Protein AF-A0A260ZMI1-F1 (afdb_monomer)

Secondary structure (DSSP, 8-state):
-HHHHHHHHHHHHHHHHHHHHHHTTT-B-S---HHHHS----SPP--HHHHHHHHHT----HHHHHHHHTTS--HHHHHHHHHHHHHHHHHHHHHHHHHHHHT-PPS-TTSSSPPP-S-----SHHHHHHH--SHHHHHHHHHHHHHHHH-TTGGG--HHHHHHHHHHHHHH-THHHHHHHHHHHHHHHHHHHTT---BHHHHHHHHHHHHHHHHHHHHHHHHHHHHHHHHH-SHHHHHHHHHHHHHHHHHHHHHHHHHHTT-

Sequence (263 aa):
MWRTLIIFLLLAIHIYARRTSSLFENDEFTVVPDSLKNFNRSSPHIDVNKELKRIESTCLSIQDINYLTGGTIAGSIAQQFNEKLFRICLNTIGFEELTAMLEVRPPDSRWYCGQPFEDWCYCGWEEKEAAAKTIQEYFDLTAQRNIGFENYDCEWFFEEQVRRGIAFLDEKMPGVRHIYRQKLEEVLLLRQDAEEVFGKRTVYYLMDTKQSTSRLLREAMDGLFSNQKCCQDKDDCEEKERMEMQKNKTWNNLLGFLITSRK

Mean predicted aligned error: 11.44 Å

Organism: NCBI:txid1503980

pLDDT: mean 80.08, std 14.59, range [44.41, 97.69]

Foldseek 3Di:
DVVVVVVVVVVVVVVVVVVVVLLCQPFDAPDADVCLLDPDQPADDDDLVVLLLVLLPDEQDPVNLCLLVVVPDDDPRSLVVLLLLLLLLLLVLLQVLLCVSRVEDRQPPCQSPHDQDPCPPPPCLSVQCNPDRHPHSNCNSVSCVVSNVRRPPSVPDDPVSSVSSNVSCCVRRVVSNSLSNVQLSVLSVVCVVVVHDDGSVSSVVNVVSSVVSSVSSSVSNVSNSVCNVCSVPVVVVVVVVVVVVVVVVVVVVVVVVVVVVVD

Radius of gyration: 22.21 Å; Cα contacts (8 Å, |Δi|>4): 222; chains: 1; bounding box: 48×62×50 Å

Solvent-accessible surface area (backbone atoms only — not comparable to full-atom values): 14982 Å² total; per-residue (Å²): 114,69,71,60,53,52,51,53,51,53,48,50,50,50,52,52,51,49,52,56,54,65,65,44,52,69,34,62,46,79,65,76,62,66,64,73,74,63,62,68,89,84,69,83,91,71,64,57,71,61,48,42,52,52,53,22,68,45,66,79,48,73,65,53,51,28,61,66,54,69,65,80,44,62,70,75,60,33,51,57,50,51,54,54,48,48,54,52,26,49,51,46,51,35,48,53,50,48,25,62,71,70,74,36,79,70,63,64,96,40,68,86,42,61,69,83,69,85,76,74,72,87,71,65,56,70,59,50,53,35,65,33,49,39,63,56,57,36,43,51,51,58,47,50,58,55,49,68,76,66,50,84,64,32,90,79,55,56,70,69,52,43,52,52,45,38,55,47,39,56,71,78,43,49,56,59,61,53,48,47,46,52,56,46,49,53,54,54,49,57,38,52,78,66,70,51,78,79,25,54,64,54,54,50,51,43,52,52,49,41,51,54,49,42,50,56,54,44,54,22,47,53,41,14,62,70,41,37,62,38,67,76,40,67,74,64,35,61,53,49,54,51,49,52,54,50,51,53,54,52,52,51,50,51,53,50,51,62,58,62,75,72,112

Structure (mmCIF, N/CA/C/O backbone):
data_AF-A0A260ZMI1-F1
#
_entry.id   AF-A0A260ZMI1-F1
#
loop_
_atom_site.group_PDB
_atom_site.id
_atom_site.type_symbol
_atom_site.label_atom_id
_atom_site.label_alt_id
_atom_site.label_comp_id
_atom_site.label_asym_id
_atom_site.label_entity_id
_atom_site.label_seq_id
_atom_site.pdbx_PDB_ins_code
_atom_site.Cartn_x
_atom_site.Cartn_y
_atom_site.Cartn_z
_atom_site.occupancy
_atom_site.B_iso_or_equiv
_atom_site.auth_seq_id
_atom_site.auth_comp_id
_atom_site.auth_asym_id
_atom_site.auth_atom_id
_atom_site.pdbx_PDB_model_num
ATOM 1 N N . MET A 1 1 ? 30.510 33.382 3.742 1.00 57.12 1 MET A N 1
ATOM 2 C CA . MET A 1 1 ? 29.623 32.260 4.134 1.00 57.12 1 MET A CA 1
ATOM 3 C C . MET A 1 1 ? 28.799 31.692 2.976 1.00 57.12 1 MET A C 1
ATOM 5 O O . MET A 1 1 ? 28.791 30.482 2.826 1.00 57.12 1 MET A O 1
ATOM 9 N N . TRP A 1 2 ? 28.163 32.500 2.116 1.00 48.03 2 TRP A N 1
ATOM 10 C CA . TRP A 1 2 ? 27.335 31.978 1.006 1.00 48.03 2 TRP A CA 1
ATOM 11 C C . TRP A 1 2 ? 28.087 31.170 -0.067 1.00 48.03 2 TRP A C 1
ATOM 13 O O . TRP A 1 2 ? 27.582 30.157 -0.535 1.00 48.03 2 TRP A O 1
ATOM 23 N N . ARG A 1 3 ? 29.322 31.558 -0.411 1.00 55.34 3 ARG A N 1
ATOM 24 C CA . ARG A 1 3 ? 30.141 30.829 -1.399 1.00 55.34 3 ARG A CA 1
ATOM 25 C C . ARG A 1 3 ? 30.461 29.393 -0.968 1.00 55.34 3 ARG A C 1
ATOM 27 O O . ARG A 1 3 ? 30.436 28.492 -1.793 1.00 55.34 3 ARG A O 1
ATOM 34 N N . THR A 1 4 ? 30.703 29.174 0.323 1.00 67.12 4 THR A N 1
ATOM 35 C CA . THR A 1 4 ? 30.985 27.845 0.878 1.00 67.12 4 THR A CA 1
ATOM 36 C C . THR A 1 4 ? 29.733 26.964 0.876 1.00 67.12 4 THR A C 1
ATOM 38 O O . THR A 1 4 ? 29.808 25.800 0.503 1.00 67.12 4 THR A O 1
ATOM 41 N N . LEU A 1 5 ? 28.569 27.536 1.207 1.00 66.00 5 LEU A N 1
ATOM 42 C CA . LEU A 1 5 ? 27.268 26.856 1.156 1.00 66.00 5 LEU A CA 1
ATOM 43 C C . LEU A 1 5 ? 26.912 26.379 -0.258 1.00 66.00 5 LEU A C 1
ATOM 45 O O . LEU A 1 5 ? 26.488 25.242 -0.417 1.00 66.00 5 LEU A O 1
ATOM 49 N N . ILE A 1 6 ? 27.144 27.210 -1.279 1.00 74.69 6 ILE A N 1
ATOM 50 C CA . ILE A 1 6 ? 26.889 26.849 -2.684 1.00 74.69 6 ILE A CA 1
ATOM 51 C C . ILE A 1 6 ? 27.784 25.684 -3.124 1.00 74.69 6 ILE A C 1
ATOM 53 O O . ILE A 1 6 ? 27.305 24.760 -3.772 1.00 74.69 6 ILE A O 1
ATOM 57 N N . ILE A 1 7 ? 29.062 25.686 -2.735 1.00 73.38 7 ILE A N 1
ATOM 58 C CA . ILE A 1 7 ? 29.999 24.603 -3.073 1.00 73.38 7 ILE A CA 1
ATOM 59 C C . ILE A 1 7 ? 29.567 23.280 -2.428 1.00 73.38 7 ILE A C 1
ATOM 61 O O . ILE A 1 7 ? 29.546 22.259 -3.109 1.00 73.38 7 ILE A O 1
ATOM 65 N N . PHE A 1 8 ? 29.170 23.288 -1.152 1.00 73.06 8 PHE A N 1
ATOM 66 C CA . PHE A 1 8 ? 28.658 22.082 -0.492 1.00 73.06 8 PHE A CA 1
ATOM 67 C C . PHE A 1 8 ? 27.350 21.586 -1.111 1.00 73.06 8 PHE A C 1
ATOM 69 O O . PHE A 1 8 ? 27.178 20.380 -1.260 1.00 73.06 8 PHE A O 1
ATOM 76 N N . LEU A 1 9 ? 26.459 22.494 -1.519 1.00 73.25 9 LEU A N 1
ATOM 77 C CA . LEU A 1 9 ? 25.210 22.130 -2.186 1.00 73.25 9 LEU A CA 1
ATOM 78 C C . LEU A 1 9 ? 25.476 21.482 -3.552 1.00 73.25 9 LEU A C 1
ATOM 80 O O . LEU A 1 9 ? 24.912 20.438 -3.859 1.00 73.25 9 LEU A O 1
ATOM 84 N N . LEU A 1 10 ? 26.380 22.058 -4.349 1.00 71.88 10 LEU A N 1
ATOM 85 C CA . LEU A 1 10 ? 26.768 21.513 -5.653 1.00 71.88 10 LEU A CA 1
ATOM 86 C C . LEU A 1 10 ? 27.503 20.175 -5.520 1.00 71.88 10 LEU A C 1
ATOM 88 O O . LEU A 1 10 ? 27.240 19.265 -6.301 1.00 71.88 10 LEU A O 1
ATOM 92 N N . LEU A 1 11 ? 28.367 20.023 -4.511 1.00 66.62 11 LEU A N 1
ATOM 93 C CA . LEU A 1 11 ? 29.008 18.746 -4.191 1.00 66.62 11 LEU A CA 1
ATOM 94 C C . LEU A 1 11 ? 27.985 17.697 -3.756 1.00 66.62 11 LEU A C 1
ATOM 96 O O . LEU A 1 11 ? 28.054 16.571 -4.232 1.00 66.62 11 LEU A O 1
ATOM 100 N N . ALA A 1 12 ? 27.014 18.052 -2.913 1.00 64.06 12 ALA A N 1
ATOM 101 C CA . ALA A 1 12 ? 25.946 17.142 -2.511 1.00 64.06 12 ALA A CA 1
ATOM 102 C C . ALA A 1 12 ? 25.100 16.704 -3.715 1.00 64.06 12 ALA A C 1
ATOM 104 O O . ALA A 1 12 ? 24.845 15.513 -3.875 1.00 64.06 12 ALA A O 1
ATOM 105 N N . ILE A 1 13 ? 24.747 17.636 -4.607 1.00 72.06 13 ILE A N 1
ATOM 106 C CA . ILE A 1 13 ? 24.031 17.336 -5.853 1.00 72.06 13 ILE A CA 1
ATOM 107 C C . ILE A 1 13 ? 24.873 16.431 -6.759 1.00 72.06 13 ILE A C 1
ATOM 109 O O . ILE A 1 13 ? 24.353 15.451 -7.274 1.00 72.06 13 ILE A O 1
ATOM 113 N N . HIS A 1 14 ? 26.167 16.708 -6.942 1.00 55.03 14 HIS A N 1
ATOM 114 C CA . HIS A 1 14 ? 27.047 15.875 -7.771 1.00 55.03 14 HIS A CA 1
ATOM 115 C C . HIS A 1 14 ? 27.278 14.482 -7.182 1.00 55.03 14 HIS A C 1
ATOM 117 O O . HIS A 1 14 ? 27.277 13.504 -7.924 1.00 55.03 14 HIS A O 1
ATOM 123 N N . ILE A 1 15 ? 27.444 14.363 -5.865 1.00 58.28 15 ILE A N 1
ATOM 124 C CA . ILE A 1 15 ? 27.578 13.068 -5.186 1.00 58.28 15 ILE A CA 1
ATOM 125 C C . ILE A 1 15 ? 26.269 12.278 -5.308 1.00 58.28 15 ILE A C 1
ATOM 127 O O . ILE A 1 15 ? 26.305 11.091 -5.627 1.00 58.28 15 ILE A O 1
ATOM 131 N N . TYR A 1 16 ? 25.118 12.931 -5.133 1.00 54.81 16 TYR A N 1
ATOM 132 C CA . TYR A 1 16 ? 23.803 12.308 -5.286 1.00 54.81 16 TYR A CA 1
ATOM 133 C C . TYR A 1 16 ? 23.527 11.885 -6.740 1.00 54.81 16 TYR A C 1
ATOM 135 O O . TYR A 1 16 ? 23.105 10.756 -6.988 1.00 54.81 16 TYR A O 1
ATOM 143 N N . ALA A 1 17 ? 23.842 12.742 -7.714 1.00 52.28 17 ALA A N 1
ATOM 144 C CA . ALA A 1 17 ? 23.720 12.454 -9.144 1.00 52.28 17 ALA A CA 1
ATOM 145 C C . ALA A 1 17 ? 24.661 11.323 -9.590 1.00 52.28 17 ALA A C 1
ATOM 147 O O . ALA A 1 17 ? 24.284 10.467 -10.386 1.00 52.28 17 ALA A O 1
ATOM 148 N N . ARG A 1 18 ? 25.884 11.270 -9.049 1.00 44.41 18 ARG A N 1
ATOM 149 C CA . ARG A 1 18 ? 26.840 10.198 -9.346 1.00 44.41 18 ARG A CA 1
ATOM 150 C C . ARG A 1 18 ? 26.402 8.863 -8.751 1.00 44.41 18 ARG A C 1
ATOM 152 O O . ARG A 1 18 ? 26.486 7.858 -9.444 1.00 44.41 18 ARG A O 1
ATOM 159 N N . ARG A 1 19 ? 25.905 8.860 -7.510 1.00 51.25 19 ARG A N 1
ATOM 160 C CA . ARG A 1 19 ? 25.391 7.654 -6.846 1.00 51.25 19 ARG A CA 1
ATOM 161 C C . ARG A 1 19 ? 24.152 7.102 -7.548 1.00 51.25 19 ARG A C 1
ATOM 163 O O . ARG A 1 19 ? 24.036 5.901 -7.730 1.00 51.25 19 ARG A O 1
ATOM 170 N N . THR A 1 20 ? 23.248 7.976 -7.982 1.00 53.31 20 THR A N 1
ATOM 171 C CA . THR A 1 20 ? 22.088 7.571 -8.791 1.00 53.31 20 THR A CA 1
ATOM 172 C C . THR A 1 20 ? 22.507 7.071 -10.172 1.00 53.31 20 THR A C 1
ATOM 174 O O . THR A 1 20 ? 21.965 6.081 -10.635 1.00 53.31 20 THR A O 1
ATOM 177 N N . SER A 1 21 ? 23.519 7.672 -10.804 1.00 54.66 21 SER A N 1
ATOM 178 C CA . SER A 1 21 ? 24.029 7.201 -12.102 1.00 54.66 21 SER A CA 1
ATOM 179 C C . SER A 1 21 ? 24.714 5.831 -12.019 1.00 54.66 21 SER A C 1
ATOM 181 O O . SER A 1 21 ? 24.534 5.023 -12.922 1.00 54.66 21 SER A O 1
ATOM 183 N N . SER A 1 22 ? 25.465 5.542 -10.948 1.00 54.62 22 SER A N 1
ATOM 184 C CA . SER A 1 22 ? 26.101 4.229 -10.755 1.00 54.62 22 SER A CA 1
ATOM 185 C C . SER A 1 22 ? 25.110 3.123 -10.380 1.00 54.62 22 SER A C 1
ATOM 187 O O . SER A 1 22 ? 25.355 1.967 -10.693 1.00 54.62 22 SER A O 1
ATOM 189 N N . LEU A 1 23 ? 23.979 3.463 -9.749 1.00 57.41 23 LEU A N 1
ATOM 190 C CA . LEU A 1 23 ? 22.919 2.504 -9.400 1.00 57.41 23 LEU A CA 1
ATOM 191 C C . LEU A 1 23 ? 22.163 1.941 -10.618 1.00 57.41 23 LEU A C 1
ATOM 193 O O . LEU A 1 23 ? 21.500 0.915 -10.493 1.00 57.41 23 LEU A O 1
ATOM 197 N N . PHE A 1 24 ? 22.246 2.594 -11.782 1.00 64.12 24 PHE A N 1
ATOM 198 C CA . PHE A 1 24 ? 21.487 2.220 -12.984 1.00 64.12 24 PHE A CA 1
ATOM 199 C C . PHE A 1 24 ? 22.384 1.941 -14.197 1.00 64.12 24 PHE A C 1
ATOM 201 O O . PHE A 1 24 ? 21.983 2.154 -15.342 1.00 64.12 24 PHE A O 1
ATOM 208 N N . GLU A 1 25 ? 23.604 1.457 -13.965 1.00 60.31 25 GLU A N 1
ATOM 209 C CA . GLU A 1 25 ? 24.424 0.891 -15.034 1.00 60.31 25 GLU A CA 1
ATOM 210 C C . GLU A 1 25 ? 23.690 -0.348 -15.597 1.00 60.31 25 GLU A C 1
ATOM 212 O O . GLU A 1 25 ? 23.423 -1.304 -14.871 1.00 60.31 25 GLU A O 1
ATOM 217 N N . ASN A 1 26 ? 23.290 -0.306 -16.876 1.00 70.94 26 ASN A N 1
ATOM 218 C CA . ASN A 1 26 ? 22.343 -1.249 -17.502 1.00 70.94 26 ASN A CA 1
ATOM 219 C C . ASN A 1 26 ? 20.935 -1.223 -16.871 1.00 7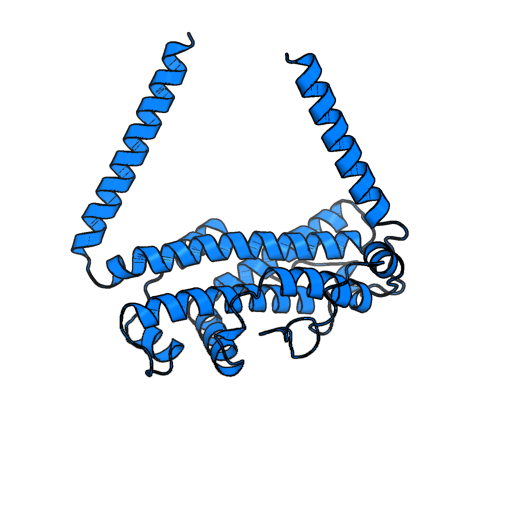0.94 26 ASN A C 1
ATOM 221 O O . ASN A 1 26 ? 20.499 -2.172 -16.212 1.00 70.94 26 ASN A O 1
ATOM 225 N N . ASP A 1 27 ? 20.224 -0.116 -17.101 1.00 82.38 27 ASP A N 1
ATOM 226 C CA . ASP A 1 27 ? 18.865 0.147 -16.602 1.00 82.38 27 ASP A CA 1
ATOM 227 C C . ASP A 1 27 ? 17.785 -0.752 -17.245 1.00 82.38 27 ASP A C 1
ATOM 229 O O . ASP A 1 27 ? 16.691 -0.908 -16.710 1.00 82.38 27 ASP A O 1
ATOM 233 N N . GLU A 1 28 ? 18.081 -1.362 -18.392 1.00 85.94 28 GLU A N 1
ATOM 234 C CA . GLU A 1 28 ? 17.099 -2.074 -19.209 1.00 85.94 28 GLU A CA 1
ATOM 235 C C . GLU A 1 28 ? 16.844 -3.512 -18.728 1.00 85.94 28 GLU A C 1
ATOM 237 O O . GLU A 1 28 ? 17.760 -4.252 -18.357 1.00 85.94 28 GLU A O 1
ATOM 242 N N . PHE A 1 29 ? 15.576 -3.927 -18.772 1.00 89.12 29 PHE A N 1
ATOM 243 C CA . PHE A 1 29 ? 15.172 -5.312 -18.548 1.00 89.12 29 PHE A CA 1
ATOM 244 C C . PHE A 1 29 ? 15.092 -6.087 -19.862 1.00 89.12 29 PHE A C 1
ATOM 246 O O . PHE A 1 29 ? 14.737 -5.551 -20.904 1.00 89.12 29 PHE A O 1
ATOM 253 N N . THR A 1 30 ? 15.342 -7.394 -19.795 1.00 86.38 30 THR A N 1
ATOM 254 C CA . THR A 1 30 ? 15.272 -8.290 -20.965 1.00 86.38 30 THR A CA 1
ATOM 255 C C . THR A 1 30 ? 13.875 -8.385 -21.576 1.00 86.38 30 THR A C 1
ATOM 257 O O . THR A 1 30 ? 13.738 -8.507 -22.791 1.00 86.38 30 THR A O 1
ATOM 260 N N . VAL A 1 31 ? 12.838 -8.341 -20.738 1.00 86.62 31 VAL A N 1
ATOM 261 C CA . VAL A 1 31 ? 11.433 -8.366 -21.144 1.00 86.62 31 VAL A CA 1
ATOM 262 C C . VAL A 1 31 ? 10.664 -7.412 -20.239 1.00 86.62 31 VAL A C 1
ATOM 264 O O . VAL A 1 31 ? 10.757 -7.503 -19.015 1.00 86.62 31 VAL A O 1
ATOM 267 N N . VAL A 1 32 ? 9.890 -6.520 -20.853 1.00 88.50 32 VAL A N 1
ATOM 268 C CA . VAL A 1 32 ? 8.950 -5.627 -20.168 1.00 88.50 32 VAL A CA 1
ATOM 269 C C . VAL A 1 32 ? 7.546 -5.895 -20.724 1.00 88.50 32 VAL A C 1
ATOM 271 O O . VAL A 1 32 ? 7.394 -5.846 -21.952 1.00 88.50 32 VAL A O 1
ATOM 274 N N . PRO A 1 33 ? 6.545 -6.168 -19.865 1.00 87.62 33 PRO A N 1
ATOM 275 C CA . PRO A 1 33 ? 5.143 -6.295 -20.257 1.00 87.62 33 PRO A CA 1
ATOM 276 C C . PRO A 1 33 ? 4.631 -5.092 -21.058 1.00 87.62 33 PRO A C 1
ATOM 278 O O . PRO A 1 33 ? 4.945 -3.941 -20.750 1.00 87.62 33 PRO A O 1
ATOM 281 N N . ASP A 1 34 ? 3.799 -5.342 -22.071 1.00 85.62 34 ASP A N 1
ATOM 282 C CA . ASP A 1 34 ? 3.241 -4.270 -22.907 1.00 85.62 34 ASP A CA 1
ATOM 283 C C . ASP A 1 34 ? 2.304 -3.337 -22.123 1.00 85.62 34 ASP A C 1
ATOM 285 O O . ASP A 1 34 ? 2.208 -2.154 -22.450 1.00 85.62 34 ASP A O 1
ATOM 289 N N . SER A 1 35 ? 1.682 -3.837 -21.052 1.00 85.31 35 SER A N 1
ATOM 290 C CA . SER A 1 35 ? 0.892 -3.060 -20.086 1.00 85.31 35 SER A CA 1
ATOM 291 C C . SER A 1 35 ? 1.704 -1.970 -19.378 1.00 85.31 35 SER A C 1
ATOM 293 O O . SER A 1 35 ? 1.161 -0.914 -19.065 1.00 85.31 35 SER A O 1
ATOM 295 N N . LEU A 1 36 ? 3.007 -2.188 -19.167 1.00 86.69 36 LEU A N 1
ATOM 296 C CA . LEU A 1 36 ? 3.924 -1.214 -18.565 1.00 86.69 36 LEU A CA 1
ATOM 297 C C . LEU A 1 36 ? 4.537 -0.263 -19.600 1.00 86.69 36 LEU A C 1
ATOM 299 O O . LEU A 1 36 ? 4.896 0.868 -19.269 1.00 86.69 36 LEU A O 1
ATOM 303 N N . LYS A 1 37 ? 4.646 -0.701 -20.860 1.00 82.12 37 LYS A N 1
ATOM 304 C CA . LYS A 1 37 ? 5.099 0.153 -21.972 1.00 82.12 37 LYS A CA 1
ATOM 305 C C . LYS A 1 37 ? 4.020 1.133 -22.415 1.00 82.12 37 LYS A C 1
ATOM 307 O O . LYS A 1 37 ? 4.327 2.287 -22.682 1.00 82.12 37 LYS A O 1
ATOM 312 N N . ASN A 1 38 ? 2.765 0.695 -22.446 1.00 83.75 38 ASN A N 1
ATOM 313 C CA . ASN A 1 38 ? 1.609 1.480 -22.882 1.00 83.75 38 ASN A CA 1
ATOM 314 C C . ASN A 1 38 ? 0.579 1.571 -21.750 1.00 83.75 38 ASN A C 1
ATOM 316 O O . ASN A 1 38 ? -0.550 1.090 -21.866 1.00 83.75 38 ASN A O 1
ATOM 320 N N . PHE A 1 39 ? 1.010 2.132 -20.626 1.00 88.44 39 PHE A N 1
ATOM 321 C CA . PHE A 1 39 ? 0.236 2.230 -19.415 1.00 88.44 39 PHE A CA 1
ATOM 322 C C . PHE A 1 39 ? -0.904 3.228 -19.600 1.00 88.44 39 PHE A C 1
ATOM 324 O O . PHE A 1 39 ? -0.707 4.419 -19.820 1.00 88.44 39 PHE A O 1
ATOM 331 N N . ASN A 1 40 ? -2.125 2.731 -19.443 1.00 84.62 40 ASN A N 1
ATOM 332 C CA . ASN A 1 40 ? -3.305 3.569 -19.345 1.00 84.62 40 ASN A CA 1
ATOM 333 C C . ASN A 1 40 ? -3.796 3.551 -17.908 1.00 84.62 40 ASN A C 1
ATOM 335 O O . ASN A 1 40 ? -3.937 2.485 -17.306 1.00 84.62 40 ASN A O 1
ATOM 339 N N . ARG A 1 41 ? -4.114 4.738 -17.383 1.00 85.69 41 ARG A N 1
ATOM 340 C CA . ARG A 1 41 ? -4.720 4.868 -16.059 1.00 85.69 41 ARG A CA 1
ATOM 341 C C . ARG A 1 41 ? -5.956 3.974 -15.970 1.00 85.69 41 ARG A C 1
ATOM 343 O O . ARG A 1 41 ? -6.889 4.120 -16.760 1.00 85.69 41 ARG A O 1
ATOM 350 N N . SER A 1 42 ? -5.958 3.087 -14.984 1.00 79.00 42 SER A N 1
ATOM 351 C CA . SER A 1 42 ? -7.052 2.148 -14.743 1.00 79.00 42 SER A CA 1
ATOM 352 C C . SER A 1 42 ? -7.983 2.628 -13.631 1.00 79.00 42 SER A C 1
ATOM 354 O O . SER A 1 42 ? -9.162 2.267 -13.606 1.00 79.00 42 SER A O 1
ATOM 356 N N . SER A 1 43 ? -7.473 3.467 -12.722 1.00 77.81 43 SER A N 1
ATOM 357 C CA . SER A 1 43 ? -8.211 3.926 -11.552 1.00 77.81 43 SER A CA 1
ATOM 358 C C . SER A 1 43 ? -8.840 5.317 -11.740 1.00 77.81 43 SER A C 1
ATOM 360 O O . SER A 1 43 ? -8.276 6.189 -12.413 1.00 77.81 43 SER A O 1
ATOM 362 N N . PRO A 1 44 ? -10.029 5.569 -11.159 1.00 83.94 44 PRO A N 1
ATOM 363 C CA . PRO A 1 44 ? -10.585 6.912 -11.121 1.00 83.94 44 PRO A CA 1
ATOM 364 C C . PRO A 1 44 ? -9.685 7.815 -10.276 1.00 83.94 44 PRO A C 1
ATOM 366 O O . PRO A 1 44 ? -9.284 7.456 -9.171 1.00 83.94 44 PRO A O 1
ATOM 369 N N . HIS A 1 45 ? -9.406 9.013 -10.783 1.00 89.50 45 HIS A N 1
ATOM 370 C CA . HIS A 1 45 ? -8.627 9.997 -10.044 1.00 89.50 45 HIS A CA 1
ATOM 371 C C . HIS A 1 45 ? -9.410 10.487 -8.816 1.00 89.50 45 HIS A C 1
ATOM 373 O O . HIS A 1 45 ? -10.516 11.018 -8.945 1.00 89.50 45 HIS A O 1
ATOM 379 N N . ILE A 1 46 ? -8.816 10.349 -7.635 1.00 93.50 46 ILE A N 1
ATOM 380 C CA . ILE A 1 46 ? -9.360 10.774 -6.347 1.00 93.50 46 ILE A CA 1
ATOM 381 C C . ILE A 1 46 ? -8.634 12.014 -5.814 1.00 93.50 46 ILE A C 1
ATOM 383 O O . ILE A 1 46 ? -7.488 12.311 -6.152 1.00 93.50 46 ILE A O 1
ATOM 387 N N . ASP A 1 47 ? -9.314 12.750 -4.937 1.00 96.25 47 ASP A N 1
ATOM 388 C CA . ASP A 1 47 ? -8.674 13.786 -4.127 1.00 96.25 47 ASP A CA 1
ATOM 389 C C . ASP A 1 47 ? -7.981 13.122 -2.930 1.00 96.25 47 ASP A C 1
ATOM 391 O O . ASP A 1 47 ? -8.601 12.855 -1.899 1.00 96.25 47 ASP A O 1
ATOM 395 N N . VAL A 1 48 ? -6.683 12.846 -3.081 1.00 95.62 48 VAL A N 1
ATOM 396 C CA . VAL A 1 48 ? -5.865 12.177 -2.056 1.00 95.62 48 VAL A CA 1
ATOM 397 C C . VAL A 1 48 ? -5.917 12.914 -0.716 1.00 95.62 48 VAL A C 1
ATOM 399 O O . VAL A 1 48 ? -6.030 12.272 0.323 1.00 95.62 48 VAL A O 1
ATOM 402 N N . ASN A 1 49 ? -5.902 14.250 -0.706 1.00 96.50 49 ASN A N 1
ATOM 403 C CA . ASN A 1 49 ? -5.921 15.018 0.544 1.00 96.50 49 ASN A CA 1
ATOM 404 C C . ASN A 1 49 ? -7.263 14.890 1.264 1.00 96.50 49 ASN A C 1
ATOM 406 O O . ASN A 1 49 ? -7.309 14.774 2.490 1.00 96.50 49 ASN A O 1
ATOM 410 N N . LYS A 1 50 ? -8.362 14.901 0.506 1.00 96.44 50 LYS A N 1
ATOM 411 C CA . LYS A 1 50 ? -9.697 14.661 1.055 1.00 96.44 50 LYS A CA 1
ATOM 412 C C . LYS A 1 50 ? -9.811 13.254 1.641 1.00 96.44 50 LYS A C 1
ATOM 414 O O . LYS A 1 50 ? -10.370 13.096 2.724 1.00 96.44 50 LYS A O 1
ATOM 419 N N . GLU A 1 51 ? -9.270 12.252 0.957 1.00 96.94 51 GLU A N 1
ATOM 420 C CA . GLU A 1 51 ? -9.292 10.863 1.419 1.00 96.94 51 GLU A CA 1
ATOM 421 C C . GLU A 1 51 ? -8.431 10.652 2.673 1.00 96.94 51 GLU A C 1
ATOM 423 O O . GLU A 1 51 ? -8.895 10.013 3.616 1.00 96.94 51 GLU A O 1
ATOM 428 N N . LEU A 1 52 ? -7.237 11.253 2.739 1.00 97.06 52 LEU A N 1
ATOM 429 C CA . LEU A 1 52 ? -6.383 11.228 3.932 1.00 97.06 52 LEU A CA 1
ATOM 430 C C . LEU A 1 52 ? -7.086 11.849 5.144 1.00 97.06 52 LEU A C 1
ATOM 432 O O . LEU A 1 52 ? -7.130 11.229 6.202 1.00 97.06 52 LEU A O 1
ATOM 436 N N . LYS A 1 53 ? -7.724 13.016 4.980 1.00 95.62 53 LYS A N 1
ATOM 437 C CA . LYS A 1 53 ? -8.521 13.638 6.053 1.00 95.62 53 LYS A CA 1
ATOM 438 C C . LYS A 1 53 ? -9.690 12.764 6.492 1.00 95.62 53 LYS A C 1
ATOM 440 O O . LYS A 1 53 ? -10.009 12.705 7.675 1.00 95.62 53 LYS A O 1
ATOM 445 N N . ARG A 1 54 ? -10.341 12.075 5.551 1.00 94.62 54 ARG A N 1
ATOM 446 C CA . ARG A 1 54 ? -11.430 11.149 5.876 1.00 94.62 54 ARG A CA 1
ATOM 447 C C . ARG A 1 54 ? -10.923 9.990 6.735 1.00 94.62 54 ARG A C 1
ATOM 449 O O . ARG A 1 54 ? -11.559 9.677 7.738 1.00 94.62 54 ARG A O 1
ATOM 456 N N . ILE A 1 55 ? -9.778 9.402 6.377 1.00 95.19 55 ILE A N 1
ATOM 457 C CA . ILE A 1 55 ? -9.104 8.365 7.176 1.00 95.19 55 ILE A CA 1
ATOM 458 C C . ILE A 1 55 ? -8.786 8.907 8.575 1.00 95.19 55 ILE A C 1
ATOM 460 O O . ILE A 1 55 ? -9.218 8.319 9.559 1.00 95.19 55 ILE A O 1
ATOM 464 N N . GLU A 1 56 ? -8.132 10.066 8.660 1.00 94.56 56 GLU A N 1
ATOM 465 C CA . GLU A 1 56 ? -7.755 10.726 9.919 1.00 94.56 56 GLU A CA 1
ATOM 466 C C . GLU A 1 56 ? -8.946 10.987 10.856 1.00 94.56 56 GLU A C 1
ATOM 468 O O . GLU A 1 56 ? -8.839 10.862 12.074 1.00 94.56 56 GLU A O 1
ATOM 473 N N . SER A 1 57 ? -10.100 11.336 10.287 1.00 91.44 57 SER A N 1
ATOM 474 C CA . SER A 1 57 ? -11.335 11.609 11.033 1.00 91.44 57 SER A CA 1
ATOM 475 C C . SER A 1 57 ? -12.166 10.366 11.368 1.00 91.44 57 SER A C 1
ATOM 477 O O . SER A 1 57 ? -13.217 10.483 11.999 1.00 91.44 57 SER A O 1
ATOM 479 N N . THR A 1 58 ? -11.763 9.182 10.902 1.00 91.69 58 THR A N 1
ATOM 480 C CA . THR A 1 58 ? -12.551 7.965 11.117 1.00 91.69 58 THR A CA 1
ATOM 481 C C . THR A 1 58 ? -12.504 7.559 12.587 1.00 91.69 58 THR A C 1
ATOM 483 O O . THR A 1 58 ? -11.454 7.575 13.213 1.00 91.69 58 THR A O 1
ATOM 486 N N . CYS A 1 59 ? -13.644 7.152 13.138 1.00 89.88 59 CYS A N 1
ATOM 487 C CA . CYS A 1 59 ? -13.748 6.667 14.508 1.00 89.88 59 CYS A CA 1
ATOM 488 C C . CYS A 1 59 ? -13.897 5.147 14.532 1.00 89.88 59 CYS A C 1
ATOM 490 O O . CYS A 1 59 ? -14.781 4.606 13.864 1.00 89.88 59 CYS A O 1
ATOM 492 N N . LEU A 1 60 ? -13.090 4.459 15.342 1.00 90.38 60 LEU A N 1
ATOM 493 C CA . LEU A 1 60 ? -13.264 3.026 15.583 1.00 90.38 60 LEU A CA 1
ATOM 494 C C . LEU A 1 60 ? -14.272 2.808 16.714 1.00 90.38 60 LEU A C 1
ATOM 496 O O . LEU A 1 60 ? -14.128 3.349 17.812 1.00 90.38 60 LEU A O 1
ATOM 500 N N . SER A 1 61 ? -15.296 1.995 16.484 1.00 89.00 61 SER A N 1
ATOM 501 C CA . SER A 1 61 ? -16.184 1.561 17.563 1.00 89.00 61 SER A CA 1
ATOM 502 C C . SER A 1 61 ? -15.500 0.515 18.453 1.00 89.00 61 SER A C 1
ATOM 504 O O . SER A 1 61 ? -14.501 -0.101 18.082 1.00 89.00 61 SER A O 1
ATOM 506 N N . ILE A 1 62 ? -16.072 0.248 19.630 1.00 86.06 62 ILE A N 1
ATOM 507 C CA . ILE A 1 62 ? -15.626 -0.867 20.486 1.00 86.06 62 ILE A CA 1
ATOM 508 C C . ILE A 1 62 ? -15.726 -2.206 19.732 1.00 86.06 62 ILE A C 1
ATOM 510 O O . ILE A 1 62 ? -14.878 -3.077 19.906 1.00 86.06 62 ILE A O 1
ATOM 514 N N . GLN A 1 63 ? -16.735 -2.362 18.868 1.00 89.81 63 GLN A N 1
ATOM 515 C CA . GLN A 1 63 ? -16.899 -3.561 18.044 1.00 89.81 63 GLN A CA 1
ATOM 516 C C . GLN A 1 63 ? -15.774 -3.695 17.016 1.00 89.81 63 GLN A C 1
ATOM 518 O O . GLN A 1 63 ? -15.229 -4.785 16.871 1.00 89.81 63 GLN A O 1
ATOM 523 N N . ASP A 1 64 ? -15.379 -2.594 16.371 1.00 93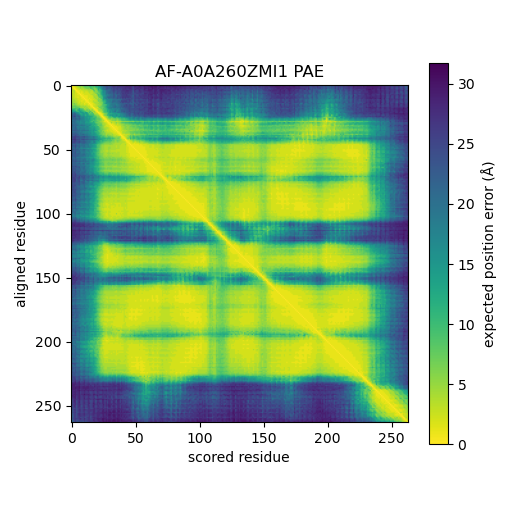.00 64 ASP A N 1
ATOM 524 C CA . ASP A 1 64 ? -14.255 -2.581 15.428 1.00 93.00 64 ASP A CA 1
ATOM 525 C C . ASP A 1 64 ? -12.943 -2.950 16.141 1.00 93.00 64 ASP A C 1
ATOM 527 O O . ASP A 1 64 ? -12.186 -3.798 15.670 1.00 93.00 64 ASP A O 1
ATOM 531 N N . ILE A 1 65 ? -12.704 -2.375 17.325 1.00 90.25 65 ILE A N 1
ATOM 532 C CA . ILE A 1 65 ? -11.525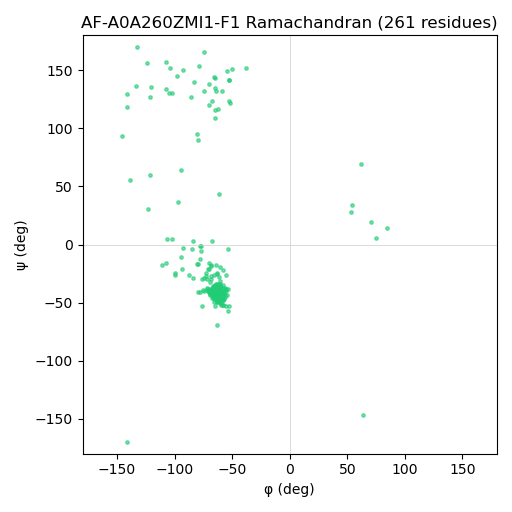 -2.682 18.145 1.00 90.25 65 ILE A CA 1
ATOM 533 C C . ILE A 1 65 ? -11.495 -4.168 18.518 1.00 90.25 65 ILE A C 1
ATOM 535 O O . ILE A 1 65 ? -10.465 -4.815 18.340 1.00 90.25 65 ILE A O 1
ATOM 539 N N . ASN A 1 66 ? -12.617 -4.718 18.989 1.00 89.06 66 ASN A N 1
ATOM 540 C CA . ASN A 1 66 ? -12.720 -6.129 19.361 1.00 89.06 66 ASN A CA 1
ATOM 541 C C . ASN A 1 66 ? -12.563 -7.060 18.156 1.00 89.06 66 ASN A C 1
ATOM 543 O O . ASN A 1 66 ? -11.952 -8.119 18.281 1.00 89.06 66 ASN A O 1
ATOM 547 N N . TYR A 1 67 ? -13.092 -6.683 16.992 1.00 92.94 67 TYR A N 1
ATOM 548 C CA . TYR A 1 67 ? -12.909 -7.445 15.762 1.00 92.94 67 TYR A CA 1
ATOM 549 C C . TYR A 1 67 ? -11.421 -7.554 15.401 1.00 92.94 67 TYR A C 1
ATOM 551 O O . TYR A 1 67 ? -10.912 -8.654 15.173 1.00 92.94 67 TYR A O 1
ATOM 559 N N . LEU A 1 68 ? -10.702 -6.429 15.431 1.00 92.56 68 LEU A N 1
ATOM 560 C CA . LEU A 1 68 ? -9.277 -6.373 15.104 1.00 92.56 68 LEU A CA 1
ATOM 561 C C . LEU A 1 68 ? -8.420 -7.182 16.088 1.00 92.56 68 LEU A C 1
ATOM 563 O O . LEU A 1 68 ? -7.567 -7.961 15.659 1.00 92.56 68 LEU A O 1
ATOM 567 N N . THR A 1 69 ? -8.690 -7.086 17.392 1.00 90.00 69 THR A N 1
ATOM 568 C CA . THR A 1 69 ? -7.948 -7.847 18.413 1.00 90.00 6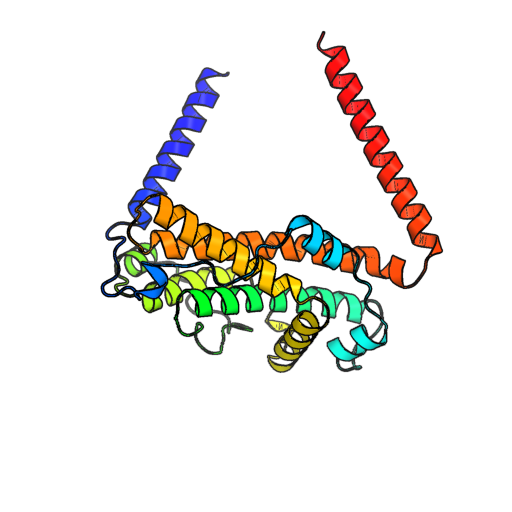9 THR A CA 1
ATOM 569 C C . THR A 1 69 ? -8.379 -9.311 18.520 1.00 90.00 69 THR A C 1
ATOM 571 O O . THR A 1 69 ? -7.699 -10.107 19.165 1.00 90.00 69 THR A O 1
ATOM 574 N N . GLY A 1 70 ? -9.504 -9.697 17.910 1.00 87.06 70 GLY A N 1
ATOM 575 C CA . GLY A 1 70 ? -10.135 -11.000 18.140 1.00 87.06 70 GLY A CA 1
ATOM 576 C C . GLY A 1 70 ? -10.772 -11.131 19.531 1.00 87.06 70 GLY A C 1
ATOM 577 O O . GLY A 1 70 ? -10.975 -12.245 20.005 1.00 87.06 70 GLY A O 1
ATOM 578 N N . GLY A 1 71 ? -11.052 -10.011 20.205 1.00 84.81 71 GLY A N 1
ATOM 579 C CA . GLY A 1 71 ? -11.728 -9.957 21.505 1.00 84.81 71 GLY A CA 1
ATOM 580 C C . GLY A 1 71 ? -10.872 -10.364 22.709 1.00 84.81 71 GLY A C 1
ATOM 581 O O . GLY A 1 71 ? -11.391 -10.440 23.819 1.00 84.81 71 GLY A O 1
ATOM 582 N N . THR A 1 72 ? -9.578 -10.627 22.517 1.00 83.69 72 THR A N 1
ATOM 583 C CA . THR A 1 72 ? -8.663 -11.093 23.578 1.00 83.69 72 THR A CA 1
ATOM 584 C C . THR A 1 72 ? -7.910 -9.961 24.273 1.00 83.69 72 THR A C 1
ATOM 586 O O . THR A 1 72 ? -7.438 -10.132 25.396 1.00 83.69 72 THR A O 1
ATOM 589 N N . ILE A 1 73 ? -7.805 -8.800 23.623 1.00 83.81 73 ILE A N 1
ATOM 590 C CA . ILE A 1 73 ? -7.080 -7.624 24.109 1.00 83.81 73 ILE A CA 1
ATOM 591 C C . ILE A 1 73 ? -8.063 -6.458 24.218 1.00 83.81 73 ILE A C 1
ATOM 593 O O . ILE A 1 73 ? -8.844 -6.218 23.295 1.00 83.81 73 ILE A O 1
ATOM 597 N N . ALA A 1 74 ? -8.000 -5.718 25.329 1.00 83.62 74 ALA A N 1
ATOM 598 C CA . ALA A 1 74 ? -8.900 -4.608 25.638 1.00 83.62 74 ALA A CA 1
ATOM 599 C C . ALA A 1 74 ? -8.151 -3.349 26.116 1.00 83.62 74 ALA A C 1
ATOM 601 O O . ALA A 1 74 ? -6.950 -3.370 26.400 1.00 83.62 74 ALA A O 1
ATOM 602 N N . GLY A 1 75 ? -8.886 -2.238 26.220 1.00 79.75 75 GLY A N 1
ATOM 603 C CA . GLY A 1 75 ? -8.390 -0.974 26.767 1.00 79.75 75 GLY A CA 1
ATOM 604 C C . GLY A 1 75 ? -7.248 -0.356 25.955 1.00 79.75 75 GLY A C 1
ATOM 605 O O . GLY A 1 75 ? -7.187 -0.484 24.733 1.00 79.75 75 GLY A O 1
ATOM 606 N N . SER A 1 76 ? -6.319 0.314 26.640 1.00 80.94 76 SER A N 1
ATOM 607 C CA . SER A 1 76 ? -5.178 0.995 26.007 1.00 80.94 76 SER A CA 1
ATOM 608 C C . SER A 1 76 ? -4.218 0.045 25.280 1.00 80.94 76 SER A C 1
ATOM 610 O O . SER A 1 76 ? -3.536 0.464 24.347 1.00 80.94 76 SER A O 1
ATOM 612 N N . ILE A 1 77 ? -4.182 -1.234 25.669 1.00 85.44 77 ILE A N 1
ATOM 613 C CA . ILE A 1 77 ? -3.374 -2.261 24.999 1.00 85.44 77 ILE A CA 1
ATOM 614 C C . ILE A 1 77 ? -3.979 -2.592 23.630 1.00 85.44 77 ILE A C 1
ATOM 616 O O . ILE A 1 77 ? -3.245 -2.712 22.654 1.00 85.44 77 ILE A O 1
ATOM 620 N N . ALA A 1 78 ? -5.311 -2.668 23.528 1.00 87.50 78 ALA A N 1
ATOM 621 C CA . ALA A 1 78 ? -5.995 -2.907 22.256 1.00 87.50 78 ALA A CA 1
ATOM 622 C C . ALA A 1 78 ? -5.747 -1.775 21.253 1.00 87.50 78 ALA A C 1
ATOM 624 O O . ALA A 1 78 ? -5.558 -2.024 20.066 1.00 87.50 78 ALA A O 1
ATOM 625 N N . GLN A 1 79 ? -5.697 -0.532 21.738 1.00 83.94 79 GLN A N 1
ATOM 626 C CA . GLN A 1 79 ? -5.386 0.623 20.902 1.00 83.94 79 GLN A CA 1
ATOM 627 C C . GLN A 1 79 ? -3.966 0.541 20.326 1.00 83.94 79 GLN A C 1
ATOM 629 O O . GLN A 1 79 ? -3.803 0.652 19.115 1.00 83.94 79 GLN A O 1
ATOM 634 N N . GLN A 1 80 ? -2.959 0.277 21.166 1.00 86.25 80 GLN A N 1
ATOM 635 C CA . GLN A 1 80 ? -1.568 0.118 20.714 1.00 86.25 80 GLN A CA 1
ATOM 636 C C . GLN A 1 80 ? -1.401 -1.070 19.759 1.00 86.25 80 GLN A C 1
ATOM 638 O O . GLN A 1 80 ? -0.671 -0.981 18.773 1.00 86.25 80 GLN A O 1
ATOM 643 N N . PHE A 1 81 ? -2.095 -2.177 20.035 1.00 89.25 81 PHE A N 1
ATOM 644 C CA . PHE A 1 81 ? -2.123 -3.342 19.157 1.00 89.25 81 PHE A CA 1
ATOM 645 C C . PHE A 1 81 ? -2.669 -2.976 17.770 1.00 89.25 81 PHE A C 1
ATOM 647 O O . PHE A 1 81 ? -2.022 -3.254 16.764 1.00 89.25 81 PHE A O 1
ATOM 654 N N . ASN A 1 82 ? -3.819 -2.298 17.708 1.00 91.06 82 ASN A N 1
ATOM 655 C CA . ASN A 1 82 ? -4.445 -1.914 16.442 1.00 91.06 82 ASN A CA 1
ATOM 656 C C . ASN A 1 82 ? -3.620 -0.873 15.668 1.00 91.06 82 ASN A C 1
ATOM 658 O O . ASN A 1 82 ? -3.550 -0.955 14.443 1.00 91.06 82 ASN A O 1
ATOM 662 N N . GLU A 1 83 ? -2.954 0.058 16.357 1.00 89.69 83 GLU A N 1
ATOM 663 C CA . GLU A 1 83 ? -2.044 1.027 15.729 1.00 89.69 83 GLU A CA 1
ATOM 664 C C . GLU A 1 83 ? -0.891 0.321 15.008 1.00 89.69 83 GLU A C 1
ATOM 666 O O . GLU A 1 83 ? -0.646 0.554 13.820 1.00 89.69 83 GLU A O 1
ATOM 671 N N . LYS A 1 84 ? -0.217 -0.607 15.697 1.00 88.62 84 LYS A N 1
ATOM 672 C CA . LYS A 1 84 ? 0.855 -1.409 15.096 1.00 88.62 84 LYS A CA 1
ATOM 673 C C . LYS A 1 84 ? 0.343 -2.301 13.965 1.00 88.62 84 LYS A C 1
ATOM 675 O O . LYS A 1 84 ? 0.975 -2.367 12.910 1.00 88.62 84 LYS A O 1
ATOM 680 N N . LEU A 1 85 ? -0.820 -2.929 14.148 1.00 90.12 85 LEU A N 1
ATOM 681 C CA . LEU A 1 85 ? -1.446 -3.758 13.120 1.00 90.12 85 LEU A CA 1
ATOM 682 C C . LEU A 1 85 ? -1.691 -2.952 11.841 1.00 90.12 85 LEU A C 1
ATOM 684 O O . LEU A 1 85 ? -1.339 -3.404 10.752 1.00 90.12 85 LEU A O 1
ATOM 688 N N . PHE A 1 86 ? -2.250 -1.744 11.958 1.00 91.94 86 PHE A N 1
ATOM 689 C CA . PHE A 1 86 ? -2.537 -0.894 10.802 1.00 91.94 86 PHE A CA 1
ATOM 690 C C . PHE A 1 86 ? -1.266 -0.480 10.068 1.00 91.94 86 PHE A C 1
ATOM 692 O O . PHE A 1 86 ? -1.267 -0.469 8.841 1.00 91.94 86 PHE A O 1
ATOM 699 N N . ARG A 1 87 ? -0.157 -0.224 10.769 1.00 88.62 87 ARG A N 1
ATOM 700 C CA . ARG A 1 87 ? 1.135 0.069 10.122 1.00 88.62 87 ARG A CA 1
ATOM 701 C C . ARG A 1 87 ? 1.597 -1.075 9.222 1.00 88.62 87 ARG A C 1
ATOM 703 O O . ARG A 1 87 ? 1.976 -0.826 8.077 1.00 88.62 87 ARG A O 1
ATOM 710 N N . ILE A 1 88 ? 1.503 -2.313 9.706 1.00 86.50 88 ILE A N 1
ATOM 711 C CA . ILE A 1 88 ? 1.847 -3.508 8.922 1.00 86.50 88 ILE A CA 1
ATOM 712 C C . ILE A 1 88 ? 0.875 -3.676 7.751 1.00 86.50 88 ILE A C 1
ATOM 714 O O . ILE A 1 88 ? 1.309 -3.883 6.617 1.00 86.50 88 ILE A O 1
ATOM 718 N N . CYS A 1 89 ? -0.430 -3.521 7.989 1.00 90.25 89 CYS A N 1
ATOM 719 C CA . CYS A 1 89 ? -1.449 -3.651 6.945 1.00 90.25 89 CYS A CA 1
ATOM 720 C C . CYS A 1 89 ? -1.256 -2.616 5.829 1.00 90.25 89 CYS A C 1
ATOM 722 O O . CYS A 1 89 ? -1.271 -2.975 4.657 1.00 90.25 89 CYS A O 1
ATOM 724 N N . LEU A 1 90 ? -1.004 -1.348 6.168 1.00 91.69 90 LEU A N 1
ATOM 725 C CA . LEU A 1 90 ? -0.726 -0.297 5.188 1.00 91.69 90 LEU A CA 1
ATOM 726 C C . LEU A 1 90 ? 0.510 -0.622 4.351 1.00 91.69 90 LEU A C 1
ATOM 728 O O . LEU A 1 90 ? 0.478 -0.459 3.130 1.00 91.69 90 LEU A O 1
ATOM 732 N N . ASN A 1 91 ? 1.587 -1.077 4.995 1.00 87.19 91 ASN A N 1
ATOM 733 C CA . ASN A 1 91 ? 2.820 -1.442 4.307 1.00 87.19 91 ASN A CA 1
ATOM 734 C C . ASN A 1 91 ? 2.596 -2.595 3.319 1.00 87.19 91 ASN A C 1
ATOM 736 O O . ASN A 1 91 ? 3.100 -2.574 2.193 1.00 87.19 91 ASN A O 1
ATOM 740 N N . THR A 1 92 ? 1.811 -3.574 3.765 1.00 88.12 92 THR A N 1
ATOM 741 C CA . THR A 1 92 ? 1.428 -4.771 3.020 1.00 88.12 92 THR A CA 1
ATOM 742 C C . THR A 1 92 ? 0.581 -4.416 1.806 1.00 88.12 92 THR A C 1
ATOM 744 O O . THR A 1 92 ? 0.954 -4.768 0.692 1.00 88.12 92 THR A O 1
ATOM 747 N N . ILE A 1 93 ? -0.496 -3.649 1.995 1.00 92.94 93 ILE A N 1
ATOM 748 C CA . ILE A 1 93 ? -1.366 -3.187 0.906 1.00 92.94 93 ILE A CA 1
ATOM 749 C C . ILE A 1 93 ? -0.539 -2.458 -0.158 1.00 92.94 93 ILE A C 1
ATOM 751 O O . ILE A 1 93 ? -0.698 -2.719 -1.344 1.00 92.94 93 ILE A O 1
ATOM 755 N N . GLY A 1 94 ? 0.400 -1.597 0.244 1.00 92.44 94 GLY A N 1
ATOM 756 C CA . GLY A 1 94 ? 1.272 -0.912 -0.711 1.00 92.44 94 GLY A CA 1
ATOM 757 C C . GLY A 1 94 ? 2.113 -1.872 -1.562 1.00 92.44 94 GLY A C 1
ATOM 758 O O . GLY A 1 94 ? 2.318 -1.612 -2.746 1.00 92.44 94 GLY A O 1
ATOM 759 N N . PHE A 1 95 ? 2.589 -2.985 -0.992 1.00 90.19 95 PHE A N 1
ATOM 760 C CA . PHE A 1 95 ? 3.277 -4.028 -1.759 1.00 90.19 95 PHE A CA 1
ATOM 761 C C . PHE A 1 95 ? 2.322 -4.819 -2.657 1.00 90.19 95 PHE A C 1
ATOM 763 O O . PHE A 1 95 ? 2.701 -5.124 -3.784 1.00 90.19 95 PHE A O 1
ATOM 770 N N . GLU A 1 96 ? 1.098 -5.115 -2.215 1.00 91.50 96 GLU A N 1
ATOM 771 C CA . GLU A 1 96 ? 0.073 -5.742 -3.067 1.00 91.50 96 GLU A CA 1
ATOM 772 C C . GLU A 1 96 ? -0.214 -4.894 -4.307 1.00 91.50 96 GLU A C 1
ATOM 774 O O . GLU A 1 96 ? -0.181 -5.405 -5.421 1.00 91.50 96 GLU A O 1
ATOM 779 N N . GLU A 1 97 ? -0.419 -3.587 -4.135 1.00 95.19 97 GLU A N 1
ATOM 780 C CA . GLU A 1 97 ? -0.683 -2.688 -5.263 1.00 95.19 97 GLU A CA 1
ATOM 781 C C . GLU A 1 97 ? 0.537 -2.546 -6.188 1.00 95.19 97 GLU A C 1
ATOM 783 O O . GLU A 1 97 ? 0.395 -2.545 -7.409 1.00 95.19 97 GLU A O 1
ATOM 788 N N . LEU A 1 98 ? 1.749 -2.484 -5.628 1.00 93.88 98 LEU A N 1
ATOM 789 C CA . LEU A 1 98 ? 2.985 -2.408 -6.411 1.00 93.88 98 LEU A CA 1
ATOM 790 C C . LEU A 1 98 ? 3.254 -3.693 -7.205 1.00 93.88 98 LEU A C 1
ATOM 792 O O . LEU A 1 98 ? 3.612 -3.631 -8.377 1.00 93.88 98 LEU A O 1
ATOM 796 N N . THR A 1 99 ? 3.094 -4.854 -6.574 1.00 92.31 99 THR A N 1
ATOM 797 C CA . THR A 1 99 ? 3.319 -6.160 -7.217 1.00 92.31 99 THR A CA 1
ATOM 798 C C . THR A 1 99 ? 2.291 -6.428 -8.305 1.00 92.31 99 THR A C 1
ATOM 800 O O . THR A 1 99 ? 2.669 -6.852 -9.396 1.00 92.31 99 THR A O 1
ATOM 803 N N . ALA A 1 100 ? 1.023 -6.089 -8.051 1.00 93.06 100 ALA A N 1
ATOM 804 C CA . ALA A 1 100 ? -0.030 -6.142 -9.053 1.00 93.06 100 ALA A CA 1
ATOM 805 C C . ALA A 1 100 ? 0.290 -5.232 -10.246 1.00 93.06 100 ALA A C 1
ATOM 807 O O . ALA A 1 100 ? 0.166 -5.663 -11.389 1.00 93.06 100 ALA A O 1
ATOM 808 N N . MET A 1 101 ? 0.758 -4.006 -9.990 1.00 92.75 101 MET A N 1
ATOM 809 C CA . MET A 1 101 ? 1.134 -3.068 -11.048 1.00 92.75 101 MET A CA 1
ATOM 810 C C . MET A 1 101 ? 2.315 -3.559 -11.885 1.00 92.75 101 MET A C 1
ATOM 812 O O . MET A 1 101 ? 2.292 -3.433 -13.102 1.00 92.75 101 MET A O 1
ATOM 816 N N . LEU A 1 102 ? 3.349 -4.100 -11.244 1.00 93.12 102 LEU A N 1
ATOM 817 C CA . LEU A 1 102 ? 4.550 -4.599 -11.915 1.00 93.12 102 LEU A CA 1
ATOM 818 C C . LEU A 1 102 ? 4.353 -5.970 -12.583 1.00 93.12 102 LEU A C 1
ATOM 820 O O . LEU A 1 102 ? 5.280 -6.448 -13.234 1.00 93.12 102 LEU A O 1
ATOM 824 N N . GLU A 1 103 ? 3.190 -6.604 -12.401 1.00 93.12 103 GLU A N 1
ATOM 825 C CA . GLU A 1 103 ? 2.901 -7.979 -12.833 1.00 93.12 103 GLU A CA 1
ATOM 826 C C . GLU A 1 103 ? 3.933 -8.998 -12.316 1.00 93.12 103 GLU A C 1
ATOM 828 O O . GLU A 1 103 ? 4.274 -9.983 -12.974 1.00 93.12 103 GLU A O 1
ATOM 833 N N . VAL A 1 104 ? 4.444 -8.758 -11.108 1.00 91.25 104 VAL A N 1
ATOM 834 C CA . VAL A 1 104 ? 5.413 -9.629 -10.434 1.00 91.25 104 VAL A CA 1
ATOM 835 C C . VAL A 1 104 ? 4.726 -10.431 -9.345 1.00 91.25 104 VAL A C 1
ATOM 837 O O . VAL A 1 104 ? 3.752 -9.990 -8.729 1.00 91.25 104 VAL A O 1
ATOM 840 N N . ARG A 1 105 ? 5.267 -11.613 -9.049 1.00 88.81 105 ARG A N 1
ATOM 841 C CA . ARG A 1 105 ? 4.852 -12.321 -7.837 1.00 88.81 105 ARG A CA 1
ATOM 842 C C . ARG A 1 105 ? 5.291 -11.495 -6.620 1.00 88.81 105 ARG A C 1
ATOM 844 O O . ARG A 1 105 ? 6.387 -10.917 -6.649 1.00 88.81 105 ARG A O 1
ATOM 851 N N . PRO A 1 106 ? 4.484 -11.471 -5.545 1.00 77.69 106 PRO A N 1
ATOM 852 C CA . PRO A 1 106 ? 4.947 -10.969 -4.267 1.00 77.69 106 PRO A CA 1
ATOM 853 C C . PRO A 1 106 ? 6.280 -11.626 -3.889 1.00 77.69 106 PRO A C 1
ATOM 855 O O . PRO A 1 106 ? 6.532 -12.777 -4.283 1.00 77.69 106 PRO A O 1
ATOM 858 N N . PRO A 1 107 ? 7.127 -10.929 -3.114 1.00 64.94 107 PRO A N 1
ATOM 859 C CA . PRO A 1 107 ? 8.279 -11.578 -2.511 1.00 64.94 107 PRO A CA 1
ATOM 860 C C . PRO A 1 107 ? 7.764 -12.791 -1.721 1.00 64.94 107 PRO A C 1
ATOM 862 O O . PRO A 1 107 ? 6.623 -12.788 -1.266 1.00 64.94 107 PRO A O 1
ATOM 865 N N . ASP A 1 108 ? 8.572 -13.844 -1.613 1.00 64.25 108 ASP A N 1
ATOM 866 C CA . ASP A 1 108 ? 8.227 -15.121 -0.962 1.00 64.25 108 ASP A CA 1
ATOM 867 C C . ASP A 1 108 ? 7.364 -14.965 0.318 1.00 64.25 108 ASP A C 1
ATOM 869 O O . ASP A 1 108 ? 7.475 -13.952 1.007 1.00 64.25 108 ASP A O 1
ATOM 873 N N . SER A 1 109 ? 6.535 -15.964 0.671 1.00 48.66 109 SER A N 1
ATOM 874 C CA . SER A 1 109 ? 5.411 -15.928 1.649 1.00 48.66 109 SER A CA 1
ATOM 875 C C . SER A 1 109 ? 5.730 -15.410 3.063 1.00 48.66 109 SER A C 1
ATOM 877 O O . SER A 1 109 ? 4.847 -15.257 3.900 1.00 48.66 109 SER A O 1
ATOM 879 N N . ARG A 1 110 ? 6.997 -15.110 3.322 1.00 55.50 110 ARG A N 1
ATOM 880 C CA . ARG A 1 110 ? 7.545 -14.399 4.474 1.00 55.50 110 ARG A CA 1
ATOM 881 C C . ARG A 1 110 ? 7.356 -12.872 4.384 1.00 55.50 110 ARG A C 1
ATOM 883 O O . ARG A 1 110 ? 7.763 -12.170 5.289 1.00 55.50 110 ARG A O 1
ATOM 890 N N . TRP A 1 111 ? 6.766 -12.312 3.330 1.00 57.50 111 TRP A N 1
ATOM 891 C CA . TRP A 1 111 ? 6.721 -10.854 3.121 1.00 57.50 111 TRP A CA 1
ATOM 892 C C . TRP A 1 111 ? 5.759 -10.070 4.041 1.00 57.50 111 TRP A C 1
ATOM 894 O O . TRP A 1 111 ? 6.007 -8.892 4.296 1.00 57.50 111 TRP A O 1
ATOM 904 N N . TYR A 1 112 ? 4.710 -10.707 4.580 1.00 57.19 112 TYR A N 1
ATOM 905 C CA . TYR A 1 112 ? 3.795 -10.084 5.555 1.00 57.19 112 TYR A CA 1
ATOM 906 C C . TYR A 1 112 ? 4.473 -9.844 6.911 1.00 57.19 112 TYR A C 1
ATOM 908 O O . TYR A 1 112 ? 4.312 -8.791 7.523 1.00 57.19 112 TYR A O 1
ATOM 916 N N . CYS A 1 113 ? 5.259 -10.832 7.342 1.00 55.97 113 CYS A N 1
ATOM 917 C CA . CYS A 1 113 ? 6.061 -10.837 8.554 1.00 55.97 113 CYS A CA 1
ATOM 918 C C . CYS A 1 113 ? 7.337 -11.633 8.256 1.00 55.97 113 CYS A C 1
ATOM 920 O O . CYS A 1 113 ? 7.336 -12.862 8.324 1.00 55.97 113 CYS A O 1
ATOM 922 N N . GLY A 1 114 ? 8.398 -10.932 7.845 1.00 47.84 114 GLY A N 1
ATOM 923 C CA . GLY A 1 114 ? 9.685 -11.538 7.491 1.00 47.84 114 GLY A CA 1
ATOM 924 C C . GLY A 1 114 ? 10.201 -12.446 8.596 1.00 47.84 114 GLY A C 1
ATOM 925 O O . GLY A 1 114 ? 10.110 -12.094 9.768 1.00 47.84 114 GLY A O 1
ATOM 926 N N . GLN A 1 115 ? 10.809 -13.580 8.238 1.00 49.34 115 GLN A N 1
ATOM 927 C CA . GLN A 1 115 ? 11.833 -14.122 9.127 1.00 49.34 115 GLN A CA 1
ATOM 928 C C . GLN A 1 115 ? 12.995 -13.118 9.166 1.00 49.34 115 GLN A C 1
ATOM 930 O O . GLN A 1 115 ? 13.279 -12.506 8.128 1.00 49.34 115 GLN A O 1
ATOM 935 N N . PRO A 1 116 ? 13.658 -12.926 10.320 1.00 47.88 116 PRO A N 1
ATOM 936 C CA . PRO A 1 116 ? 14.877 -12.135 10.373 1.00 47.88 116 PRO A CA 1
ATOM 937 C C . PRO A 1 116 ? 15.841 -12.670 9.313 1.00 47.88 116 PRO A C 1
ATOM 939 O O . PRO A 1 116 ? 16.147 -13.861 9.279 1.00 47.88 116 PRO A O 1
ATOM 942 N N . PHE A 1 117 ? 16.251 -11.801 8.390 1.00 54.09 117 PHE A N 1
ATOM 943 C CA . PHE A 1 117 ? 17.209 -12.163 7.356 1.00 54.09 117 PHE A CA 1
ATOM 944 C C . PHE A 1 117 ? 18.545 -12.472 8.040 1.00 54.09 117 PHE A C 1
ATOM 946 O O . PHE A 1 117 ? 19.200 -11.564 8.548 1.00 54.09 117 PHE A O 1
ATOM 953 N N . GLU A 1 118 ? 18.927 -13.751 8.072 1.00 47.72 118 GLU A N 1
ATOM 954 C CA . GLU A 1 118 ? 20.184 -14.217 8.678 1.00 47.72 118 GLU A CA 1
ATOM 955 C C . GLU A 1 118 ? 21.419 -13.634 7.959 1.00 47.72 118 GLU A C 1
ATOM 957 O O . GLU A 1 118 ? 22.457 -13.411 8.579 1.00 47.72 118 GLU A O 1
ATOM 962 N N . ASP A 1 119 ? 21.276 -13.262 6.683 1.00 51.22 119 ASP A N 1
ATOM 963 C CA . ASP A 1 119 ? 22.331 -12.671 5.858 1.00 51.22 119 ASP A CA 1
ATOM 964 C C . ASP A 1 119 ? 22.292 -11.133 5.861 1.00 51.22 119 ASP A C 1
ATOM 966 O O . ASP A 1 119 ? 22.128 -10.475 4.834 1.00 51.22 119 ASP A O 1
ATOM 970 N N . TRP A 1 120 ? 22.518 -10.530 7.029 1.00 53.19 120 TRP A N 1
ATOM 971 C CA . TRP A 1 120 ? 22.763 -9.084 7.170 1.00 53.19 120 TRP A CA 1
ATOM 972 C C . TRP A 1 120 ? 24.104 -8.625 6.557 1.00 53.19 120 TRP A C 1
ATOM 974 O O . TRP A 1 120 ? 24.480 -7.460 6.686 1.00 53.19 120 TRP A O 1
ATOM 984 N N . CYS A 1 121 ? 24.875 -9.511 5.916 1.00 53.31 121 CYS A N 1
ATOM 985 C CA . CYS A 1 121 ? 26.154 -9.147 5.310 1.00 53.31 121 CYS A CA 1
ATOM 986 C C . CYS A 1 121 ? 25.936 -8.474 3.941 1.00 53.31 121 CYS A C 1
ATOM 988 O O . CYS A 1 121 ? 25.881 -9.118 2.893 1.00 53.31 121 CYS A O 1
ATOM 990 N N . TYR A 1 122 ? 25.812 -7.146 4.000 1.00 59.72 122 TYR A N 1
ATOM 991 C CA . TYR A 1 122 ? 25.612 -6.144 2.940 1.00 59.72 122 TYR A CA 1
ATOM 992 C C . TYR A 1 122 ? 26.736 -6.052 1.877 1.00 59.72 122 TYR A C 1
ATOM 994 O O . TYR A 1 122 ? 27.152 -4.958 1.498 1.00 59.72 122 TYR A O 1
ATOM 1002 N N . CYS A 1 123 ? 27.268 -7.163 1.370 1.00 63.09 123 CYS A N 1
ATOM 1003 C CA . CYS A 1 123 ? 28.287 -7.130 0.315 1.00 63.09 123 CYS A CA 1
ATOM 1004 C C . CYS A 1 123 ? 27.689 -7.464 -1.058 1.00 63.09 123 CYS A C 1
ATOM 1006 O O . CYS A 1 123 ? 27.014 -8.481 -1.224 1.00 63.09 123 CYS A O 1
ATOM 1008 N N . GLY A 1 124 ? 27.979 -6.635 -2.065 1.00 71.00 124 GLY A N 1
ATOM 1009 C CA . GLY A 1 124 ? 27.708 -6.967 -3.466 1.00 71.00 124 GLY A CA 1
ATOM 1010 C C . GLY A 1 124 ? 26.288 -6.665 -3.963 1.00 71.00 124 GLY A C 1
ATOM 1011 O O . GLY A 1 124 ? 25.855 -7.246 -4.956 1.00 71.00 124 GLY A O 1
ATOM 1012 N N . TRP A 1 125 ? 25.495 -5.877 -3.230 1.00 76.88 125 TRP A N 1
ATOM 1013 C CA . TRP A 1 125 ? 24.077 -5.688 -3.554 1.00 76.88 125 TRP A CA 1
ATOM 1014 C C . TRP A 1 125 ? 23.860 -4.787 -4.768 1.00 76.88 125 TRP A C 1
ATOM 1016 O O . TRP A 1 125 ? 23.007 -5.087 -5.597 1.00 76.88 125 TRP A O 1
ATOM 1026 N N . GLU A 1 126 ? 24.642 -3.713 -4.887 1.00 78.62 126 GLU A N 1
ATOM 1027 C CA . GLU A 1 126 ? 24.593 -2.819 -6.049 1.00 78.62 126 GLU A CA 1
ATOM 1028 C C . GLU A 1 126 ? 24.959 -3.601 -7.319 1.00 78.62 126 GLU A C 1
ATOM 1030 O O . GLU A 1 126 ? 24.292 -3.475 -8.341 1.00 78.62 126 GLU A O 1
ATOM 1035 N N . GLU A 1 127 ? 25.926 -4.514 -7.229 1.00 83.06 127 GLU A N 1
ATOM 1036 C CA . GLU A 1 127 ? 26.319 -5.413 -8.310 1.00 83.06 127 GLU A CA 1
ATOM 1037 C C . GLU A 1 127 ? 25.222 -6.432 -8.645 1.00 83.06 127 GLU A C 1
ATOM 1039 O O . GLU A 1 127 ? 24.992 -6.715 -9.820 1.00 83.06 127 GLU A O 1
ATOM 1044 N N . LYS A 1 128 ? 24.507 -6.968 -7.646 1.00 85.19 128 LYS A N 1
ATOM 1045 C CA . LYS A 1 128 ? 23.350 -7.858 -7.867 1.00 85.19 128 LYS A CA 1
ATOM 1046 C C . LYS A 1 128 ? 22.180 -7.119 -8.518 1.00 85.19 128 LYS A C 1
ATOM 1048 O O . LYS A 1 128 ? 21.578 -7.645 -9.450 1.00 85.19 128 LYS A O 1
ATOM 1053 N N . GLU A 1 129 ? 21.874 -5.906 -8.061 1.00 85.62 129 GLU A N 1
ATOM 1054 C CA . GLU A 1 129 ? 20.846 -5.036 -8.646 1.00 85.62 129 GLU A CA 1
ATOM 1055 C C . GLU A 1 129 ? 21.208 -4.650 -10.092 1.00 85.62 129 GLU A C 1
ATOM 1057 O O . GLU A 1 129 ? 20.371 -4.744 -10.995 1.00 85.62 129 GLU A O 1
ATOM 1062 N N . ALA A 1 130 ? 22.473 -4.305 -10.346 1.00 84.25 130 ALA A N 1
ATOM 1063 C CA . ALA A 1 130 ? 22.987 -4.034 -11.687 1.00 84.25 130 ALA A CA 1
ATOM 1064 C C . ALA A 1 130 ? 22.963 -5.287 -12.581 1.00 84.25 130 ALA A C 1
ATOM 1066 O O . ALA A 1 130 ? 22.668 -5.189 -13.771 1.00 84.25 130 ALA A O 1
ATOM 1067 N N . ALA A 1 131 ? 23.196 -6.476 -12.022 1.00 87.06 131 ALA A N 1
ATOM 1068 C CA . ALA A 1 131 ? 23.171 -7.737 -12.760 1.00 87.06 131 ALA A CA 1
ATOM 1069 C C . ALA A 1 131 ? 21.761 -8.306 -13.003 1.00 87.06 131 ALA A C 1
ATOM 1071 O O . ALA A 1 131 ? 21.616 -9.170 -13.871 1.00 87.06 131 ALA A O 1
ATOM 1072 N N . ALA A 1 132 ? 20.734 -7.850 -12.275 1.00 90.00 132 ALA A N 1
ATOM 1073 C CA . ALA A 1 132 ? 19.358 -8.307 -12.468 1.00 90.00 132 ALA A CA 1
ATOM 1074 C C . ALA A 1 132 ? 18.882 -8.031 -13.902 1.00 90.00 132 ALA A C 1
ATOM 1076 O O . ALA A 1 132 ? 19.056 -6.928 -14.429 1.00 90.00 132 ALA A O 1
ATOM 1077 N N . LYS A 1 133 ? 18.283 -9.042 -14.538 1.00 91.06 133 LYS A N 1
ATOM 1078 C CA . LYS A 1 133 ? 17.872 -9.008 -15.953 1.00 91.06 133 LYS A CA 1
ATOM 1079 C C . LYS A 1 133 ? 16.365 -8.915 -16.129 1.00 91.06 133 LYS A C 1
ATOM 1081 O O . LYS A 1 133 ? 15.893 -8.605 -17.226 1.00 91.06 133 LYS A O 1
ATOM 1086 N N . THR A 1 134 ? 15.613 -9.203 -15.075 1.00 92.62 134 THR A N 1
ATOM 1087 C CA . THR A 1 134 ? 14.150 -9.207 -15.070 1.00 92.62 134 THR A CA 1
ATOM 1088 C C . THR A 1 134 ? 13.599 -8.281 -13.990 1.00 92.62 134 THR A C 1
ATOM 1090 O O . THR A 1 134 ? 14.261 -8.021 -12.982 1.00 92.62 134 THR A O 1
ATOM 1093 N N . ILE A 1 135 ? 12.358 -7.819 -14.188 1.00 93.31 135 ILE A N 1
ATOM 1094 C CA . ILE A 1 135 ? 11.631 -7.015 -13.194 1.00 93.31 135 ILE A CA 1
ATOM 1095 C C . ILE A 1 135 ? 11.535 -7.791 -11.874 1.00 93.31 135 ILE A C 1
ATOM 1097 O O . ILE A 1 135 ? 11.802 -7.220 -10.824 1.00 93.31 135 ILE A O 1
ATOM 1101 N N . GLN A 1 136 ? 11.241 -9.098 -11.927 1.00 92.00 136 GLN A N 1
ATOM 1102 C CA . GLN A 1 136 ? 11.144 -9.947 -10.738 1.00 92.00 136 GLN A CA 1
ATOM 1103 C C . GLN A 1 136 ? 12.456 -10.019 -9.952 1.00 92.00 136 GLN A C 1
ATOM 1105 O O . GLN A 1 136 ? 12.431 -9.839 -8.742 1.00 92.00 136 GLN A O 1
ATOM 1110 N N . GLU A 1 137 ? 13.593 -10.272 -10.606 1.00 90.19 137 GLU A N 1
ATOM 1111 C CA . GLU A 1 137 ? 14.893 -10.362 -9.919 1.00 90.19 137 GLU A CA 1
ATOM 1112 C C . GLU A 1 137 ? 15.258 -9.039 -9.239 1.00 90.19 137 GLU A C 1
ATOM 1114 O O . GLU A 1 137 ? 15.696 -9.024 -8.089 1.00 90.19 137 GLU A O 1
ATOM 1119 N N . TYR A 1 138 ? 15.050 -7.919 -9.936 1.00 90.31 138 TYR A N 1
ATOM 1120 C CA . TYR A 1 138 ? 15.322 -6.596 -9.380 1.00 90.31 138 TYR A CA 1
ATOM 1121 C C . TYR A 1 138 ? 14.352 -6.246 -8.243 1.00 90.31 138 TYR A C 1
ATOM 1123 O O . TYR A 1 138 ? 14.752 -5.683 -7.219 1.00 90.31 138 TYR A O 1
ATOM 1131 N N . PHE A 1 139 ? 13.078 -6.608 -8.394 1.00 88.94 139 PHE A N 1
ATOM 1132 C CA . PHE A 1 139 ? 12.062 -6.426 -7.368 1.00 88.94 139 PHE A CA 1
ATOM 1133 C C . PHE A 1 139 ? 12.351 -7.278 -6.127 1.00 88.94 139 PHE A C 1
ATOM 1135 O O . PHE A 1 139 ? 12.322 -6.744 -5.026 1.00 88.94 139 PHE A O 1
ATOM 1142 N N . ASP A 1 140 ? 12.700 -8.557 -6.277 1.00 85.75 140 ASP A N 1
ATOM 1143 C CA . ASP A 1 140 ? 13.024 -9.452 -5.160 1.00 85.75 140 ASP A CA 1
ATOM 1144 C C . ASP A 1 140 ? 14.197 -8.911 -4.335 1.00 85.75 140 ASP A C 1
ATOM 1146 O O . ASP A 1 140 ? 14.142 -8.946 -3.109 1.00 85.75 140 ASP A O 1
ATOM 1150 N N . LEU A 1 141 ? 15.222 -8.351 -4.986 1.00 83.00 141 LEU A N 1
ATOM 1151 C CA . LEU A 1 141 ? 16.296 -7.636 -4.297 1.00 83.00 141 LEU A CA 1
ATOM 1152 C C . LEU A 1 141 ? 15.715 -6.403 -3.588 1.00 83.00 141 LEU A C 1
ATOM 1154 O O . LEU A 1 141 ? 15.596 -6.359 -2.366 1.00 83.00 141 LEU A O 1
ATOM 1158 N N . THR A 1 142 ? 15.269 -5.398 -4.332 1.00 81.06 142 THR A N 1
ATOM 1159 C CA . THR A 1 142 ? 14.867 -4.103 -3.754 1.00 81.06 142 THR A CA 1
ATOM 1160 C C . THR A 1 142 ? 13.757 -4.196 -2.700 1.00 81.06 142 THR A C 1
ATOM 1162 O O . THR A 1 142 ? 13.805 -3.474 -1.699 1.00 81.06 142 THR A O 1
ATOM 1165 N N . ALA A 1 143 ? 12.776 -5.083 -2.869 1.00 78.62 143 ALA A N 1
ATOM 1166 C CA . ALA A 1 143 ? 11.703 -5.306 -1.909 1.00 78.62 143 ALA A CA 1
ATOM 1167 C C . ALA A 1 143 ? 12.244 -5.868 -0.593 1.00 78.62 143 ALA A C 1
ATOM 1169 O O . ALA A 1 143 ? 11.863 -5.361 0.455 1.00 78.62 143 ALA A O 1
ATOM 1170 N N . GLN A 1 144 ? 13.174 -6.829 -0.613 1.00 72.12 144 GLN A N 1
ATOM 1171 C CA . GLN A 1 144 ? 13.773 -7.377 0.614 1.00 72.12 144 GLN A CA 1
ATOM 1172 C C . GLN A 1 144 ? 14.452 -6.297 1.454 1.00 72.12 144 GLN A C 1
ATOM 1174 O O . GLN A 1 144 ? 14.254 -6.249 2.668 1.00 72.12 144 GLN A O 1
ATOM 1179 N N . ARG A 1 145 ? 15.178 -5.379 0.805 1.00 71.31 145 ARG A N 1
ATOM 1180 C CA . ARG A 1 145 ? 15.774 -4.217 1.477 1.00 71.31 145 ARG A CA 1
ATOM 1181 C C . ARG A 1 145 ? 14.699 -3.380 2.170 1.00 71.31 145 ARG A C 1
ATOM 1183 O O . ARG A 1 145 ? 14.807 -3.094 3.355 1.00 71.31 145 ARG A O 1
ATOM 1190 N N . ASN A 1 146 ? 13.652 -3.001 1.443 1.00 70.06 146 ASN A N 1
ATOM 1191 C CA . ASN A 1 146 ? 12.605 -2.128 1.976 1.00 70.06 146 ASN A CA 1
ATOM 1192 C C . ASN A 1 146 ? 11.754 -2.815 3.059 1.00 70.06 146 ASN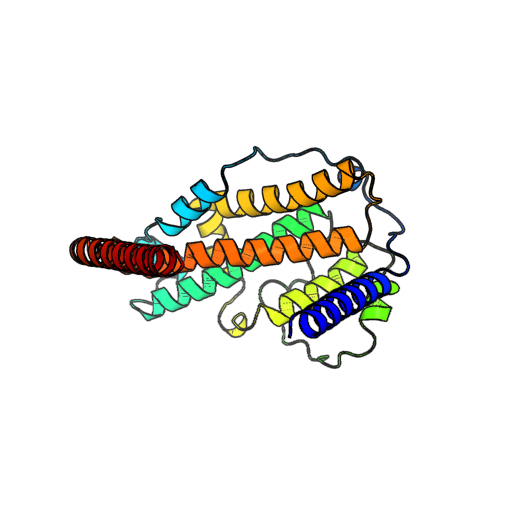 A C 1
ATOM 1194 O O . ASN A 1 146 ? 11.464 -2.202 4.078 1.00 70.06 146 ASN A O 1
ATOM 1198 N N . ILE A 1 147 ? 11.419 -4.094 2.885 1.00 67.12 147 ILE A N 1
ATOM 1199 C CA . ILE A 1 147 ? 10.676 -4.908 3.857 1.00 67.12 147 ILE A CA 1
ATOM 1200 C C . ILE A 1 147 ? 11.481 -5.052 5.151 1.00 67.12 147 ILE A C 1
ATOM 1202 O O . ILE A 1 147 ? 10.954 -4.786 6.229 1.00 67.12 147 ILE A O 1
ATOM 1206 N N . GLY A 1 148 ? 12.764 -5.419 5.057 1.00 58.94 148 GLY A N 1
ATOM 1207 C CA . GLY A 1 148 ? 13.628 -5.619 6.222 1.00 58.94 148 GLY A CA 1
ATOM 1208 C C . GLY A 1 148 ? 13.806 -4.363 7.082 1.00 58.94 148 GLY A C 1
ATOM 1209 O O . GLY A 1 148 ? 13.867 -4.468 8.303 1.00 58.94 148 GLY A O 1
ATOM 1210 N N . PHE A 1 149 ? 13.831 -3.173 6.473 1.00 56.12 149 PHE A N 1
ATOM 1211 C CA . PHE A 1 149 ? 13.931 -1.904 7.205 1.00 56.12 149 PHE A CA 1
ATOM 1212 C C . PHE A 1 149 ? 12.609 -1.418 7.816 1.00 56.12 149 PHE A C 1
ATOM 1214 O O . PHE A 1 149 ? 12.637 -0.528 8.665 1.00 56.12 149 PHE A O 1
ATOM 1221 N N . GLU A 1 150 ? 11.461 -1.944 7.392 1.00 58.22 150 GLU A N 1
ATOM 1222 C CA . GLU A 1 150 ? 10.144 -1.423 7.791 1.00 58.22 150 GLU A CA 1
ATOM 1223 C C . GLU A 1 150 ? 9.357 -2.362 8.707 1.00 58.22 150 GLU A C 1
ATOM 1225 O O . GLU A 1 150 ? 8.457 -1.911 9.414 1.00 58.22 150 GLU A O 1
ATOM 1230 N N . ASN A 1 151 ? 9.728 -3.641 8.756 1.00 57.59 151 ASN A N 1
ATOM 1231 C CA . ASN A 1 151 ? 8.990 -4.689 9.461 1.00 57.59 151 ASN A CA 1
ATOM 1232 C C . ASN A 1 151 ? 9.525 -5.001 10.876 1.00 57.59 151 ASN A C 1
ATOM 1234 O O . ASN A 1 151 ? 9.465 -6.146 11.323 1.00 57.59 151 ASN A O 1
ATOM 1238 N N . TYR A 1 152 ? 9.995 -3.997 11.627 1.00 52.91 152 TYR A N 1
ATOM 1239 C CA . TYR A 1 152 ? 10.440 -4.181 13.025 1.00 52.91 152 TYR A CA 1
ATOM 1240 C C . TYR A 1 152 ? 9.334 -4.702 13.968 1.00 52.91 152 TYR A C 1
ATOM 1242 O O . TYR A 1 152 ? 9.636 -5.240 15.028 1.00 52.91 152 TYR A O 1
ATOM 1250 N N . ASP A 1 153 ? 8.057 -4.561 13.596 1.00 55.12 153 ASP A N 1
ATOM 1251 C CA . ASP A 1 153 ? 6.905 -4.957 14.418 1.00 55.12 153 ASP A CA 1
ATOM 1252 C C . ASP A 1 153 ? 6.257 -6.291 13.992 1.00 55.12 153 ASP A C 1
ATOM 1254 O O . ASP A 1 153 ? 5.250 -6.709 14.566 1.00 55.12 153 ASP A O 1
ATOM 1258 N N . CYS A 1 154 ? 6.825 -6.997 13.014 1.00 62.50 154 CYS A N 1
ATOM 1259 C CA . CYS A 1 154 ? 6.263 -8.256 12.519 1.00 62.50 154 CYS A CA 1
ATOM 1260 C C . CYS A 1 154 ? 6.378 -9.429 13.508 1.00 62.50 154 CYS A C 1
ATOM 1262 O O . CYS A 1 154 ? 5.648 -10.407 13.372 1.00 62.50 154 CYS A O 1
ATOM 1264 N N . GLU A 1 155 ? 7.221 -9.319 14.539 1.00 63.44 155 GLU A N 1
ATOM 1265 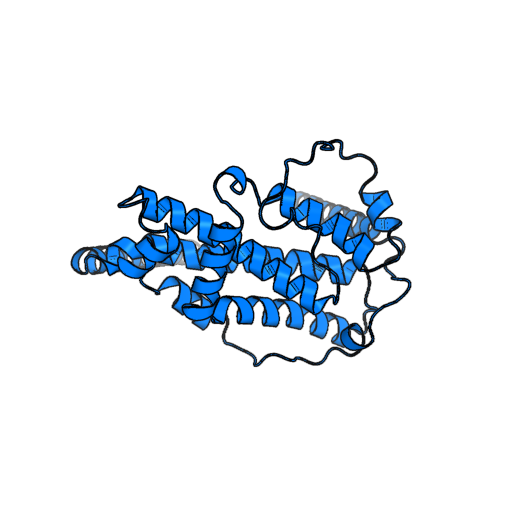C CA . GLU A 1 155 ? 7.289 -10.290 15.645 1.00 63.44 155 GLU A CA 1
ATOM 1266 C C . GLU A 1 155 ? 5.993 -10.347 16.477 1.00 63.44 155 GLU A C 1
ATOM 1268 O O . GLU A 1 155 ? 5.762 -11.310 17.206 1.00 63.44 155 GLU A O 1
ATOM 1273 N N . TRP A 1 156 ? 5.135 -9.326 16.373 1.00 67.94 156 TRP A N 1
ATOM 1274 C CA . TRP A 1 156 ? 3.954 -9.166 17.223 1.00 67.94 156 TRP A CA 1
ATOM 1275 C C . TRP A 1 156 ? 2.663 -9.735 16.622 1.00 67.94 156 TRP A C 1
ATOM 1277 O O . TRP A 1 156 ? 1.665 -9.822 17.341 1.00 67.94 156 TRP A O 1
ATOM 1287 N N . PHE A 1 157 ? 2.654 -10.108 15.334 1.00 79.19 157 PHE A N 1
ATOM 1288 C CA . PHE A 1 157 ? 1.424 -10.471 14.623 1.00 79.19 157 PHE A CA 1
ATOM 1289 C C . PHE A 1 157 ? 1.547 -11.753 13.806 1.00 79.19 157 PHE A C 1
ATOM 1291 O O . PHE A 1 157 ? 2.489 -11.949 13.040 1.00 79.19 157 PHE A O 1
ATOM 1298 N N . PHE A 1 158 ? 0.516 -12.589 13.903 1.00 80.81 158 PHE A N 1
ATOM 1299 C CA . PHE A 1 158 ? 0.321 -13.717 12.998 1.00 80.81 158 PHE A CA 1
ATOM 1300 C C . PHE A 1 158 ? -0.268 -13.252 11.662 1.00 80.81 158 PHE A C 1
ATOM 1302 O O . PHE A 1 158 ? -1.024 -12.281 11.604 1.00 80.81 158 PHE A O 1
ATOM 1309 N N . GLU A 1 159 ? -0.003 -14.004 10.592 1.00 80.81 159 GLU A N 1
ATOM 1310 C CA . GLU A 1 159 ? -0.520 -13.711 9.248 1.00 80.81 159 GLU A CA 1
ATOM 1311 C C . GLU A 1 159 ? -2.049 -13.542 9.227 1.00 80.81 159 GLU A C 1
ATOM 1313 O O . GLU A 1 159 ? -2.575 -12.655 8.559 1.00 80.81 159 GLU A O 1
ATOM 1318 N N . GLU A 1 160 ? -2.780 -14.341 10.010 1.00 85.06 160 GLU A N 1
ATOM 1319 C CA . GLU A 1 160 ? -4.237 -14.225 10.118 1.00 85.06 160 GLU A CA 1
ATOM 1320 C C . GLU A 1 160 ? -4.681 -12.853 10.654 1.00 85.06 160 GLU A C 1
ATOM 1322 O O . GLU A 1 160 ? -5.662 -12.287 10.172 1.00 85.06 160 GLU A O 1
ATOM 1327 N N . GLN A 1 161 ? -3.947 -12.288 11.616 1.00 87.12 161 GLN A N 1
ATOM 1328 C CA . GLN A 1 161 ? -4.255 -10.970 12.172 1.00 87.12 161 GLN A CA 1
ATOM 1329 C C . GLN A 1 161 ? -4.010 -9.876 11.132 1.00 87.12 161 GLN A C 1
ATOM 1331 O O . GLN A 1 161 ? -4.850 -8.991 10.976 1.00 87.12 161 GLN A O 1
ATOM 1336 N N . VAL A 1 162 ? -2.916 -9.975 10.369 1.00 87.75 162 VAL A N 1
ATOM 1337 C CA . VAL A 1 162 ? -2.615 -9.053 9.262 1.00 87.75 162 VAL A CA 1
ATOM 1338 C C . VAL A 1 162 ? -3.707 -9.119 8.194 1.00 87.75 162 VAL A C 1
ATOM 1340 O O . VAL A 1 162 ? -4.262 -8.087 7.824 1.00 87.75 162 VAL A O 1
ATOM 1343 N N . ARG A 1 163 ? -4.105 -10.321 7.760 1.00 89.31 163 ARG A N 1
ATOM 1344 C CA . ARG A 1 163 ? -5.206 -10.499 6.794 1.00 89.31 163 ARG A CA 1
ATOM 1345 C C . ARG A 1 163 ? -6.520 -9.909 7.300 1.00 89.31 163 ARG A C 1
ATOM 1347 O O . ARG A 1 163 ? -7.227 -9.251 6.541 1.00 89.31 163 ARG A O 1
ATOM 1354 N N . ARG A 1 164 ? -6.838 -10.101 8.584 1.00 92.44 164 ARG A N 1
ATOM 1355 C CA . ARG A 1 164 ? -8.032 -9.517 9.211 1.00 92.44 164 ARG A CA 1
ATOM 1356 C C . ARG A 1 164 ? -7.984 -7.989 9.218 1.00 92.44 164 ARG A C 1
ATOM 1358 O O . ARG A 1 164 ? -8.992 -7.354 8.918 1.00 92.44 164 ARG A O 1
ATOM 1365 N N . GLY A 1 165 ? -6.827 -7.409 9.532 1.00 94.19 165 GLY A N 1
ATOM 1366 C CA . GLY A 1 165 ? -6.610 -5.964 9.490 1.00 94.19 165 GLY A CA 1
ATOM 1367 C C . GLY A 1 165 ? -6.735 -5.389 8.077 1.00 94.19 165 GLY A C 1
ATOM 1368 O O . GLY A 1 165 ? -7.384 -4.364 7.896 1.00 94.19 165 GLY A O 1
ATOM 1369 N N . ILE A 1 166 ? -6.204 -6.075 7.061 1.00 94.19 166 ILE A N 1
ATOM 1370 C CA . ILE A 1 166 ? -6.363 -5.677 5.652 1.00 94.19 166 ILE A CA 1
ATOM 1371 C C . ILE A 1 166 ? -7.832 -5.720 5.240 1.00 94.19 166 ILE A C 1
ATOM 1373 O O . ILE A 1 166 ? -8.335 -4.730 4.720 1.00 94.19 166 ILE A O 1
ATOM 1377 N N . ALA A 1 167 ? -8.540 -6.813 5.539 1.00 96.31 167 ALA A N 1
ATOM 1378 C CA . ALA A 1 167 ? -9.967 -6.925 5.239 1.00 96.31 167 ALA A CA 1
ATOM 1379 C C . ALA A 1 167 ? -10.781 -5.799 5.902 1.00 96.31 167 ALA A C 1
ATOM 1381 O O . ALA A 1 167 ? -11.662 -5.216 5.275 1.00 96.31 167 ALA A O 1
ATOM 1382 N N . PHE A 1 168 ? -10.445 -5.449 7.147 1.00 97.19 168 PHE A N 1
ATOM 1383 C CA . PHE A 1 168 ? -11.057 -4.321 7.844 1.00 97.19 168 PHE A CA 1
ATOM 1384 C C . PHE A 1 168 ? -10.805 -2.985 7.132 1.00 97.19 168 PHE A C 1
ATOM 1386 O O . PHE A 1 168 ? -11.736 -2.199 6.951 1.00 97.19 168 PHE A O 1
ATOM 1393 N N . LEU A 1 169 ? -9.558 -2.710 6.735 1.00 97.12 169 LEU A N 1
ATOM 1394 C CA . LEU A 1 169 ? -9.202 -1.477 6.030 1.00 97.12 169 LEU A CA 1
ATOM 1395 C C . LEU A 1 169 ? -9.874 -1.395 4.658 1.00 97.12 169 LEU A C 1
ATOM 1397 O O . LEU A 1 169 ? -10.358 -0.327 4.293 1.00 97.12 169 LEU A O 1
ATOM 1401 N N . ASP A 1 170 ? -9.958 -2.504 3.931 1.00 96.94 170 ASP A N 1
ATOM 1402 C CA . ASP A 1 170 ? -10.625 -2.561 2.629 1.00 96.94 170 ASP A CA 1
ATOM 1403 C C . ASP A 1 170 ? -12.123 -2.250 2.737 1.00 96.94 170 ASP A C 1
ATOM 1405 O O . ASP A 1 170 ? -12.678 -1.570 1.872 1.00 96.94 170 ASP A O 1
ATOM 1409 N N . GLU A 1 171 ? -12.769 -2.678 3.823 1.00 96.19 171 GLU A N 1
ATOM 1410 C CA . GLU A 1 171 ? -14.178 -2.385 4.091 1.00 96.19 171 GLU A CA 1
ATOM 1411 C C . GLU A 1 171 ? -14.395 -0.945 4.582 1.00 96.19 171 GLU A C 1
ATOM 1413 O O . GLU A 1 171 ? -15.216 -0.205 4.037 1.00 96.19 171 GLU A O 1
ATOM 1418 N N . LYS A 1 172 ? -13.675 -0.530 5.629 1.00 95.25 172 LYS A N 1
ATOM 1419 C CA . LYS A 1 172 ? -13.930 0.741 6.330 1.00 95.25 172 LYS A CA 1
ATOM 1420 C C . LYS A 1 172 ? -13.263 1.936 5.669 1.00 95.25 172 LYS A C 1
ATOM 1422 O O . LYS A 1 172 ? -13.731 3.065 5.806 1.00 95.25 172 LYS A O 1
ATOM 1427 N N . MET A 1 173 ? -12.145 1.708 4.993 1.00 95.38 173 MET A N 1
ATOM 1428 C CA . MET A 1 173 ? -11.276 2.747 4.449 1.00 95.38 173 MET A CA 1
ATOM 1429 C C . MET A 1 173 ? -10.779 2.366 3.045 1.00 95.38 173 MET A C 1
ATOM 1431 O O . MET A 1 173 ? -9.574 2.421 2.786 1.00 95.38 173 MET A O 1
ATOM 1435 N N . PRO A 1 174 ? -11.680 2.069 2.084 1.00 94.69 174 PRO A N 1
ATOM 1436 C CA . PRO A 1 174 ? -11.289 1.618 0.743 1.00 94.69 174 PRO A CA 1
ATOM 1437 C C . PRO A 1 174 ? -10.373 2.613 0.011 1.00 94.69 174 PRO A C 1
ATOM 1439 O O . PRO A 1 174 ? -9.624 2.235 -0.891 1.00 94.69 174 PRO A O 1
ATOM 1442 N N . GLY A 1 175 ? -10.390 3.890 0.416 1.00 95.81 175 GLY A N 1
ATOM 1443 C CA . GLY A 1 175 ? -9.492 4.934 -0.081 1.00 95.81 175 GLY A CA 1
ATOM 1444 C C . GLY A 1 175 ? -8.001 4.601 0.058 1.00 95.81 175 GLY A C 1
ATOM 1445 O O . GLY A 1 175 ? -7.219 5.055 -0.769 1.00 95.81 175 GLY A O 1
ATOM 1446 N N . VAL A 1 176 ? -7.600 3.753 1.014 1.00 97.44 176 VAL A N 1
ATOM 1447 C CA . VAL A 1 176 ? -6.200 3.321 1.194 1.00 97.44 176 VAL A CA 1
ATOM 1448 C C . VAL A 1 176 ? -5.633 2.712 -0.094 1.00 97.44 176 VAL A C 1
ATOM 1450 O O . VAL A 1 176 ? -4.605 3.174 -0.593 1.00 97.44 176 VAL A O 1
ATOM 1453 N N . ARG A 1 177 ? -6.321 1.722 -0.681 1.00 96.62 177 ARG A N 1
ATOM 1454 C CA . ARG A 1 177 ? -5.888 1.097 -1.944 1.00 96.62 177 ARG A CA 1
ATOM 1455 C C . ARG A 1 177 ? -5.906 2.079 -3.108 1.00 96.62 177 ARG A C 1
ATOM 1457 O O . ARG A 1 177 ? -5.001 2.070 -3.935 1.00 96.62 177 ARG A O 1
ATOM 1464 N N . HIS A 1 178 ? -6.913 2.950 -3.157 1.00 96.00 178 HIS A N 1
ATOM 1465 C CA . HIS A 1 178 ? -7.043 3.943 -4.224 1.00 96.00 178 HIS A CA 1
ATOM 1466 C C . HIS A 1 178 ? -5.883 4.944 -4.208 1.00 96.00 178 HIS A C 1
ATOM 1468 O O . HIS A 1 178 ? -5.355 5.270 -5.267 1.00 96.00 178 HIS A O 1
ATOM 1474 N N . ILE A 1 179 ? -5.446 5.381 -3.023 1.00 97.69 179 ILE A N 1
ATOM 1475 C CA . ILE A 1 179 ? -4.300 6.284 -2.870 1.00 97.69 179 ILE A CA 1
ATOM 1476 C C . ILE A 1 179 ? -3.022 5.615 -3.387 1.00 97.69 179 ILE A C 1
ATOM 1478 O O . ILE A 1 179 ? -2.306 6.229 -4.178 1.00 97.69 179 ILE A O 1
ATOM 1482 N N . TYR A 1 180 ? -2.747 4.366 -2.992 1.00 97.06 180 TYR A N 1
ATOM 1483 C CA . TYR A 1 180 ? -1.581 3.633 -3.500 1.00 97.06 180 TYR A CA 1
ATOM 1484 C C . TYR A 1 180 ? -1.615 3.475 -5.015 1.00 97.06 180 TYR A C 1
ATOM 1486 O O . TYR A 1 180 ? -0.646 3.848 -5.673 1.00 97.06 180 TYR A O 1
ATOM 1494 N N . ARG A 1 181 ? -2.728 2.974 -5.566 1.00 96.50 181 ARG A N 1
ATOM 1495 C CA . ARG A 1 181 ? -2.894 2.811 -7.015 1.00 96.50 181 ARG A CA 1
ATOM 1496 C C . ARG A 1 181 ? -2.626 4.121 -7.728 1.00 96.50 181 ARG A C 1
ATOM 1498 O O . ARG A 1 181 ? -1.696 4.185 -8.518 1.00 96.50 181 ARG A O 1
ATOM 1505 N N . GLN A 1 182 ? -3.352 5.180 -7.379 1.00 96.12 182 GLN A N 1
ATOM 1506 C CA . GLN A 1 182 ? -3.201 6.468 -8.043 1.00 96.12 182 GLN A CA 1
ATOM 1507 C C . GLN A 1 182 ? -1.755 6.979 -7.989 1.00 96.12 182 GLN A C 1
ATOM 1509 O O . GLN A 1 182 ? -1.231 7.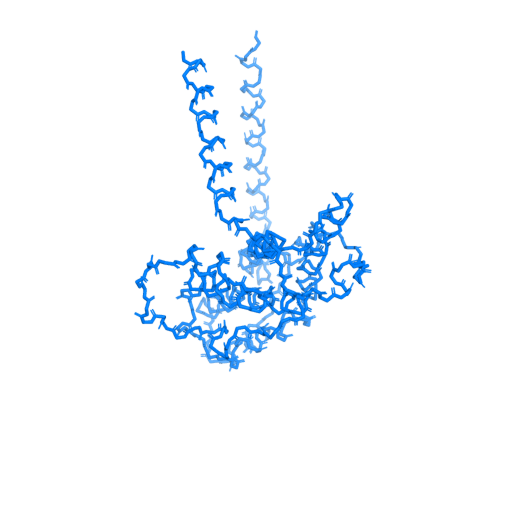421 -9.009 1.00 96.12 182 GLN A O 1
ATOM 1514 N N . LYS A 1 183 ? -1.093 6.910 -6.827 1.00 96.50 183 LYS A N 1
ATOM 1515 C CA . LYS A 1 183 ? 0.288 7.393 -6.675 1.00 96.50 183 LYS A CA 1
ATOM 1516 C C . LYS A 1 183 ? 1.280 6.607 -7.523 1.00 96.50 183 LYS A C 1
ATOM 1518 O O . LYS A 1 183 ? 2.179 7.198 -8.110 1.00 96.50 183 LYS A O 1
ATOM 1523 N N . LEU A 1 184 ? 1.112 5.293 -7.612 1.00 96.19 184 LEU A N 1
ATOM 1524 C CA . LEU A 1 184 ? 1.950 4.453 -8.460 1.00 96.19 184 LEU A CA 1
ATOM 1525 C C . LEU A 1 184 ? 1.670 4.701 -9.954 1.00 96.19 184 LEU A C 1
ATOM 1527 O O . LEU A 1 184 ? 2.605 4.825 -10.743 1.00 96.19 184 LEU A O 1
ATOM 1531 N N . GLU A 1 185 ? 0.402 4.866 -10.338 1.00 95.12 185 GLU A N 1
ATOM 1532 C CA . GLU A 1 185 ? 0.004 5.179 -11.717 1.00 95.12 185 GLU A CA 1
ATOM 1533 C C . GLU A 1 185 ? 0.553 6.547 -12.164 1.00 95.12 185 GLU A C 1
ATOM 1535 O O . GLU A 1 185 ? 0.987 6.693 -13.305 1.00 95.12 185 GLU A O 1
ATOM 1540 N N . GLU A 1 186 ? 0.583 7.544 -11.270 1.00 94.62 186 GLU A N 1
ATOM 1541 C CA . GLU A 1 186 ? 1.204 8.856 -11.516 1.00 94.62 186 GLU A CA 1
ATOM 1542 C C . GLU A 1 186 ? 2.684 8.721 -11.920 1.00 94.62 186 GLU A C 1
ATOM 1544 O O . GLU A 1 186 ? 3.128 9.424 -12.826 1.00 94.62 186 GLU A O 1
ATOM 1549 N N . VAL A 1 187 ? 3.441 7.796 -11.315 1.00 94.19 187 VAL A N 1
ATOM 1550 C CA . VAL A 1 187 ? 4.849 7.552 -11.684 1.00 94.19 187 VAL A CA 1
ATOM 1551 C C . VAL A 1 187 ? 4.961 6.998 -13.098 1.00 94.19 187 VAL A C 1
ATOM 1553 O O . VAL A 1 187 ? 5.804 7.468 -13.861 1.00 94.19 187 VAL A O 1
ATOM 1556 N N . LEU A 1 188 ? 4.130 6.013 -13.452 1.00 92.12 188 LEU A N 1
ATOM 1557 C CA . LEU A 1 188 ? 4.161 5.417 -14.788 1.00 92.12 188 LEU A CA 1
ATOM 1558 C C . LEU A 1 188 ? 3.823 6.450 -15.860 1.00 92.12 188 LEU A C 1
ATOM 1560 O O . LEU A 1 188 ? 4.586 6.600 -16.808 1.00 92.12 188 LEU A O 1
ATOM 1564 N N . LEU A 1 189 ? 2.745 7.214 -15.671 1.00 90.69 189 LEU A N 1
ATOM 1565 C CA . LEU A 1 189 ? 2.323 8.247 -16.621 1.00 90.69 189 LEU A CA 1
ATOM 1566 C C . LEU A 1 189 ? 3.412 9.308 -16.829 1.00 90.69 189 LEU A C 1
ATOM 1568 O O . LEU A 1 189 ? 3.762 9.606 -17.964 1.00 90.69 189 LEU A O 1
ATOM 1572 N N . LEU A 1 190 ? 4.020 9.811 -15.748 1.00 88.94 190 LEU A N 1
ATOM 1573 C CA . LEU A 1 190 ? 5.090 10.812 -15.842 1.00 88.94 190 LEU A CA 1
ATOM 1574 C C . LEU A 1 190 ? 6.313 10.307 -16.620 1.00 88.94 190 LEU A C 1
ATOM 1576 O O . LEU A 1 190 ? 6.943 11.075 -17.344 1.00 88.94 190 LEU A O 1
ATOM 1580 N N . ARG A 1 191 ? 6.672 9.030 -16.457 1.00 83.69 191 ARG A N 1
ATOM 1581 C CA . ARG A 1 191 ? 7.804 8.413 -17.167 1.00 83.69 191 ARG A CA 1
ATOM 1582 C C . ARG A 1 191 ? 7.484 8.192 -18.642 1.00 83.69 191 ARG A C 1
ATOM 1584 O O . ARG A 1 191 ? 8.351 8.393 -19.484 1.00 83.69 191 ARG A O 1
ATOM 1591 N N . GLN A 1 192 ? 6.244 7.820 -18.947 1.00 85.25 192 GLN A N 1
ATOM 1592 C CA . GLN A 1 192 ? 5.778 7.648 -20.320 1.00 85.25 192 GLN A CA 1
ATOM 1593 C C . GLN A 1 192 ? 5.693 8.967 -21.082 1.00 85.25 192 GLN A C 1
ATOM 1595 O O . GLN A 1 192 ? 6.167 9.033 -22.212 1.00 85.25 192 GLN A O 1
ATOM 1600 N N . ASP A 1 193 ? 5.180 10.025 -20.451 1.00 83.00 193 ASP A N 1
ATOM 1601 C CA . ASP A 1 193 ? 5.151 11.376 -21.025 1.00 83.00 193 ASP A CA 1
ATOM 1602 C C . ASP A 1 193 ? 6.567 11.909 -21.314 1.00 83.00 193 ASP A C 1
ATOM 1604 O O . ASP A 1 193 ? 6.764 12.722 -22.215 1.00 83.00 193 ASP A O 1
ATOM 1608 N N . ALA A 1 194 ? 7.561 11.441 -20.554 1.00 82.69 194 ALA A N 1
ATOM 1609 C CA . ALA A 1 194 ? 8.974 11.742 -20.761 1.00 82.69 194 ALA A CA 1
ATOM 1610 C C . ALA A 1 194 ? 9.660 10.827 -21.798 1.00 82.69 194 ALA A C 1
ATOM 1612 O O . ALA A 1 194 ? 10.871 10.945 -21.989 1.00 82.69 194 ALA A O 1
ATOM 1613 N N . GLU A 1 195 ? 8.914 9.920 -22.441 1.00 81.88 195 GLU A N 1
ATOM 1614 C CA . GLU A 1 195 ? 9.415 8.897 -23.372 1.00 81.88 195 GLU A CA 1
ATOM 1615 C C . GLU A 1 195 ? 10.552 8.040 -22.769 1.00 81.88 195 GLU A C 1
ATOM 1617 O O . GLU A 1 195 ? 11.415 7.517 -23.479 1.00 81.88 195 GLU A O 1
ATOM 1622 N N . GLU A 1 196 ? 10.571 7.885 -21.439 1.00 81.44 196 GLU A N 1
ATOM 1623 C CA . GLU A 1 196 ? 11.578 7.082 -20.747 1.00 81.44 196 GLU A CA 1
ATOM 1624 C C . GLU A 1 196 ? 11.299 5.585 -20.946 1.00 81.44 196 GLU A C 1
ATOM 1626 O O . GLU A 1 196 ? 10.188 5.093 -20.728 1.00 81.44 196 GLU A O 1
ATOM 1631 N N . VAL A 1 197 ? 12.337 4.827 -21.312 1.00 84.44 197 VAL A N 1
ATOM 1632 C CA . VAL A 1 197 ? 12.257 3.364 -21.381 1.00 84.44 197 VAL A CA 1
ATOM 1633 C C . VAL A 1 197 ? 12.016 2.811 -19.979 1.00 84.44 197 VAL A C 1
ATOM 1635 O O . VAL A 1 197 ? 12.708 3.166 -19.024 1.00 84.44 197 VAL A O 1
ATOM 1638 N N . PHE A 1 198 ? 11.044 1.909 -19.852 1.00 89.31 198 PHE A N 1
ATOM 1639 C CA . PHE A 1 198 ? 10.777 1.244 -18.586 1.00 89.31 198 PHE A CA 1
ATOM 1640 C C . PHE A 1 198 ? 11.972 0.368 -18.177 1.00 89.31 198 PHE A C 1
ATOM 1642 O O . PHE A 1 198 ? 12.282 -0.627 -18.834 1.00 89.31 198 PHE A O 1
ATOM 1649 N N . GLY A 1 199 ? 12.612 0.726 -17.064 1.00 91.25 199 GLY A N 1
ATOM 1650 C CA . GLY A 1 199 ? 13.803 0.056 -16.546 1.00 91.25 199 GLY A CA 1
ATOM 1651 C C . GLY A 1 199 ? 13.825 -0.059 -15.023 1.00 91.25 199 GLY A C 1
ATOM 1652 O O . GLY A 1 199 ? 12.836 0.225 -14.333 1.00 91.25 199 GLY A O 1
ATOM 1653 N N . LYS A 1 200 ? 14.972 -0.463 -14.476 1.00 90.94 200 LYS A N 1
ATOM 1654 C CA . LYS A 1 200 ? 15.225 -0.600 -13.029 1.00 90.94 200 LYS A CA 1
ATOM 1655 C C . LYS A 1 200 ? 14.945 0.695 -12.282 1.00 90.94 200 LYS A C 1
ATOM 1657 O O . LYS A 1 200 ? 14.356 0.675 -11.203 1.00 90.94 200 LYS A O 1
ATOM 1662 N N . ARG A 1 201 ? 15.286 1.827 -12.886 1.00 89.06 201 ARG A N 1
ATOM 1663 C CA . ARG A 1 201 ? 14.984 3.170 -12.400 1.00 89.06 201 ARG A CA 1
ATOM 1664 C C . ARG A 1 201 ? 13.492 3.384 -12.174 1.00 89.06 201 ARG A C 1
ATOM 1666 O O . ARG A 1 201 ? 13.111 3.924 -11.137 1.00 89.06 201 ARG A O 1
ATOM 1673 N N . THR A 1 202 ? 12.637 2.943 -13.093 1.00 91.44 202 THR A N 1
ATOM 1674 C CA . THR A 1 202 ? 11.182 3.056 -12.926 1.00 91.44 202 THR A CA 1
ATOM 1675 C C . THR A 1 202 ? 10.707 2.225 -11.740 1.00 91.44 202 THR A C 1
ATOM 1677 O O . THR A 1 202 ? 9.973 2.735 -10.896 1.00 91.44 202 THR A O 1
ATOM 1680 N N . VAL A 1 203 ? 11.196 0.988 -11.604 1.00 92.19 203 VAL A N 1
ATOM 1681 C CA . VAL A 1 203 ? 10.882 0.122 -10.452 1.00 92.19 203 VAL A CA 1
ATOM 1682 C C . VAL A 1 203 ? 11.358 0.747 -9.137 1.00 92.19 203 VAL A C 1
ATOM 1684 O O . VAL A 1 203 ? 10.617 0.748 -8.154 1.00 92.19 203 VAL A O 1
ATOM 1687 N N . TYR A 1 204 ? 12.550 1.349 -9.121 1.00 89.94 204 TYR A N 1
ATOM 1688 C CA . TYR A 1 204 ? 13.062 2.094 -7.971 1.00 89.94 204 TYR A CA 1
ATOM 1689 C C . TYR A 1 204 ? 12.127 3.246 -7.575 1.00 89.94 204 TYR A C 1
ATOM 1691 O O . TYR A 1 204 ? 11.770 3.371 -6.404 1.00 89.94 204 TYR A O 1
ATOM 1699 N N . TYR A 1 205 ? 11.682 4.065 -8.535 1.00 91.25 205 TYR A N 1
ATOM 1700 C CA . TYR A 1 205 ? 10.766 5.175 -8.255 1.00 91.25 205 TYR A CA 1
ATOM 1701 C C . TYR A 1 205 ? 9.389 4.714 -7.784 1.00 91.25 205 TYR A C 1
ATOM 1703 O O . TYR A 1 205 ? 8.800 5.356 -6.914 1.00 91.25 205 TYR A O 1
ATOM 1711 N N . LEU A 1 206 ? 8.876 3.607 -8.319 1.00 94.12 206 LEU A N 1
ATOM 1712 C CA . LEU A 1 206 ? 7.631 3.008 -7.844 1.00 94.12 206 LEU A CA 1
ATOM 1713 C C . LEU A 1 206 ? 7.767 2.528 -6.393 1.00 94.12 206 LEU A C 1
ATOM 1715 O O . LEU A 1 206 ? 6.887 2.790 -5.575 1.00 94.12 206 LEU A O 1
ATOM 1719 N N . MET A 1 207 ? 8.893 1.900 -6.047 1.00 90.56 207 MET A N 1
ATOM 1720 C CA . MET A 1 207 ? 9.189 1.476 -4.676 1.00 90.56 207 MET A CA 1
ATOM 1721 C C . MET A 1 207 ? 9.289 2.670 -3.712 1.00 90.56 207 MET A C 1
ATOM 1723 O O . MET A 1 207 ? 8.672 2.660 -2.646 1.00 90.56 207 MET A O 1
ATOM 1727 N N . ASP A 1 208 ? 10.007 3.727 -4.095 1.00 90.38 208 ASP A N 1
ATOM 1728 C CA . ASP A 1 208 ? 10.123 4.965 -3.309 1.00 90.38 208 ASP A CA 1
ATOM 1729 C C . ASP A 1 208 ? 8.765 5.681 -3.154 1.00 90.38 208 ASP A C 1
ATOM 1731 O O . ASP A 1 208 ? 8.396 6.153 -2.073 1.00 90.38 208 ASP A O 1
ATOM 1735 N N . THR A 1 209 ? 7.950 5.680 -4.210 1.00 94.75 209 THR A N 1
ATOM 1736 C CA . THR A 1 209 ? 6.588 6.233 -4.188 1.00 94.75 209 THR A CA 1
ATOM 1737 C C . THR A 1 209 ? 5.667 5.427 -3.280 1.00 94.75 209 THR A C 1
ATOM 1739 O O . THR A 1 209 ? 4.924 6.001 -2.482 1.00 94.75 209 THR A O 1
ATOM 1742 N N . LYS A 1 210 ? 5.747 4.094 -3.315 1.00 93.50 210 LYS A N 1
ATOM 1743 C CA . LYS A 1 210 ? 5.053 3.229 -2.355 1.00 93.50 210 LYS A CA 1
ATOM 1744 C C . LYS A 1 210 ? 5.471 3.568 -0.926 1.00 93.50 210 LYS A C 1
ATOM 1746 O O . LYS A 1 210 ? 4.617 3.675 -0.043 1.00 93.50 210 LYS A O 1
ATOM 1751 N N . GLN A 1 211 ? 6.765 3.771 -0.689 1.00 88.81 211 GLN A N 1
ATOM 1752 C CA . GLN A 1 211 ? 7.291 4.067 0.640 1.00 88.81 211 GLN A CA 1
ATOM 1753 C C . GLN A 1 211 ? 6.801 5.421 1.168 1.00 88.81 211 GLN A C 1
ATOM 1755 O O . GLN A 1 211 ? 6.293 5.520 2.285 1.00 88.81 211 GLN A O 1
ATOM 1760 N N . SER A 1 212 ? 6.912 6.474 0.362 1.00 92.75 212 SER A N 1
ATOM 1761 C CA . SER A 1 212 ? 6.411 7.807 0.717 1.00 92.75 212 SER A CA 1
ATOM 1762 C C . SER A 1 212 ? 4.892 7.819 0.910 1.00 92.75 212 SER A C 1
ATOM 1764 O O . SER A 1 212 ? 4.409 8.401 1.880 1.00 92.75 212 SER A O 1
ATOM 1766 N N . THR A 1 213 ? 4.139 7.085 0.089 1.00 95.38 213 THR A N 1
ATOM 1767 C CA . THR A 1 213 ? 2.687 6.913 0.261 1.00 95.38 213 THR A CA 1
ATOM 1768 C C . THR A 1 213 ? 2.346 6.190 1.567 1.00 95.38 213 THR A C 1
ATOM 1770 O O . THR A 1 213 ? 1.429 6.600 2.279 1.00 95.38 213 THR A O 1
ATOM 1773 N N . SER A 1 214 ? 3.133 5.176 1.945 1.00 92.00 214 SER A N 1
ATOM 1774 C CA . SER A 1 214 ? 2.990 4.482 3.233 1.00 92.00 214 SER A CA 1
ATOM 1775 C C . SER A 1 214 ? 3.182 5.433 4.419 1.00 92.00 214 SER A C 1
ATOM 1777 O O . SER A 1 214 ? 2.508 5.287 5.438 1.00 92.00 214 SER A O 1
ATOM 1779 N N . ARG A 1 215 ? 4.089 6.415 4.305 1.00 90.94 215 ARG A N 1
ATOM 1780 C CA . ARG A 1 215 ? 4.294 7.453 5.332 1.00 90.94 215 ARG A CA 1
ATOM 1781 C C . ARG A 1 215 ? 3.085 8.387 5.431 1.00 90.94 215 ARG A C 1
ATOM 1783 O O . ARG A 1 215 ? 2.593 8.586 6.532 1.00 90.94 215 ARG A O 1
ATOM 1790 N N . LEU A 1 216 ? 2.551 8.859 4.301 1.00 95.06 216 LEU A N 1
ATOM 1791 C CA . LEU A 1 216 ? 1.355 9.719 4.273 1.00 95.06 216 LEU A CA 1
ATOM 1792 C C . LEU A 1 216 ? 0.133 9.044 4.909 1.00 95.06 216 LEU A C 1
ATOM 1794 O O . LEU A 1 216 ? -0.568 9.635 5.726 1.00 95.06 216 LEU A O 1
ATOM 1798 N N . LEU A 1 217 ? -0.118 7.782 4.557 1.00 96.44 217 LEU A N 1
ATOM 1799 C CA . LEU A 1 217 ? -1.223 7.013 5.131 1.00 96.44 217 LEU A CA 1
ATOM 1800 C C . LEU A 1 217 ? -1.020 6.755 6.627 1.00 96.44 217 LEU A C 1
ATOM 1802 O O . LEU A 1 217 ? -1.984 6.777 7.386 1.00 96.44 217 LEU A O 1
ATOM 1806 N N . ARG A 1 218 ? 0.226 6.540 7.062 1.00 92.75 218 ARG A N 1
ATOM 1807 C CA . ARG A 1 218 ? 0.558 6.369 8.479 1.00 92.75 218 ARG A CA 1
ATOM 1808 C C . ARG A 1 218 ? 0.282 7.631 9.281 1.00 92.75 218 ARG A C 1
ATOM 1810 O O . ARG A 1 218 ? -0.309 7.517 10.341 1.00 92.75 218 ARG A O 1
ATOM 1817 N N . GLU A 1 219 ? 0.636 8.803 8.763 1.00 93.44 219 GLU A N 1
ATOM 1818 C CA . GLU A 1 219 ? 0.323 10.084 9.411 1.00 93.44 219 GLU A CA 1
ATOM 1819 C C . GLU A 1 219 ? -1.191 10.258 9.602 1.00 93.44 219 GLU A C 1
ATOM 1821 O O . GLU A 1 219 ? -1.640 10.618 10.689 1.00 93.44 219 GLU A O 1
ATOM 1826 N N . ALA A 1 220 ? -1.992 9.915 8.587 1.00 95.50 220 ALA A N 1
ATOM 1827 C CA . ALA A 1 220 ? -3.449 9.930 8.711 1.00 95.50 220 ALA A CA 1
ATOM 1828 C C . ALA A 1 220 ? -3.955 8.923 9.766 1.00 95.50 220 ALA A C 1
ATOM 1830 O O . ALA A 1 220 ? -4.827 9.259 10.566 1.00 95.50 220 ALA A O 1
ATOM 1831 N N . MET A 1 221 ? -3.397 7.708 9.821 1.00 93.88 221 MET A N 1
ATOM 1832 C CA . MET A 1 221 ? -3.762 6.717 10.847 1.00 93.88 221 MET A CA 1
ATOM 1833 C C . MET A 1 221 ? -3.335 7.134 12.256 1.00 93.88 221 MET A C 1
ATOM 1835 O O . MET A 1 221 ? -4.084 6.924 13.207 1.00 93.88 221 MET A O 1
ATOM 1839 N N . ASP A 1 222 ? -2.162 7.745 12.413 1.00 91.19 222 ASP A N 1
ATOM 1840 C CA . ASP A 1 222 ? -1.708 8.275 13.700 1.00 91.19 222 ASP A CA 1
ATOM 1841 C C . ASP A 1 222 ? -2.686 9.362 14.192 1.00 91.19 222 ASP A C 1
ATOM 1843 O O . ASP A 1 222 ? -3.002 9.425 15.385 1.00 91.19 222 ASP A O 1
ATOM 1847 N N . GLY A 1 223 ? -3.238 10.167 13.275 1.00 91.50 223 GLY A N 1
ATOM 1848 C CA . GLY A 1 223 ? -4.314 11.114 13.567 1.00 91.50 223 GLY A CA 1
ATOM 1849 C C . GLY A 1 223 ? -5.617 10.430 13.991 1.00 91.50 223 GLY A C 1
ATOM 1850 O O . GLY A 1 223 ? -6.168 10.793 15.031 1.00 91.50 223 GLY A O 1
ATOM 1851 N N . LEU A 1 224 ? -6.045 9.374 13.291 1.00 92.50 224 LEU A N 1
ATOM 1852 C CA . LEU A 1 224 ? -7.179 8.531 13.698 1.00 92.50 224 LEU A CA 1
ATOM 1853 C C . LEU A 1 224 ? -7.014 8.031 15.137 1.00 92.50 224 LEU A C 1
ATOM 1855 O O . LEU A 1 224 ? -7.889 8.243 15.976 1.00 92.50 224 LEU A O 1
ATOM 1859 N N . PHE A 1 225 ? -5.875 7.416 15.469 1.00 89.75 225 PHE A N 1
ATOM 1860 C CA . PHE A 1 225 ? -5.651 6.880 16.815 1.00 89.75 225 PHE A CA 1
ATOM 1861 C C . PHE A 1 225 ? -5.507 7.985 17.868 1.00 89.75 225 PHE A C 1
ATOM 1863 O O . PHE A 1 225 ? -5.957 7.813 19.004 1.00 89.75 225 PHE A O 1
ATOM 1870 N N . SER A 1 226 ? -4.953 9.140 17.499 1.00 86.19 226 SER A N 1
ATOM 1871 C CA . SER A 1 226 ? -4.878 10.325 18.364 1.00 86.19 226 SER A CA 1
ATOM 1872 C C . SER A 1 226 ? -6.248 10.956 18.629 1.00 86.19 226 SER A C 1
ATOM 1874 O O . SER A 1 226 ? -6.461 11.551 19.690 1.00 86.19 226 SER A O 1
ATOM 1876 N N . ASN A 1 227 ? -7.174 10.829 17.681 1.00 83.56 227 ASN A N 1
ATOM 1877 C CA . ASN A 1 227 ? -8.553 11.306 17.769 1.00 83.56 227 ASN A CA 1
ATOM 1878 C C . ASN A 1 227 ? -9.509 10.223 18.294 1.00 83.56 227 ASN A C 1
ATOM 1880 O O . ASN A 1 227 ? -10.673 10.489 18.568 1.00 83.56 227 ASN A O 1
ATOM 1884 N N . GLN A 1 228 ? -9.025 9.008 18.535 1.00 81.06 228 GLN A N 1
ATOM 1885 C CA . GLN A 1 228 ? -9.858 7.905 19.001 1.00 81.06 228 GLN A CA 1
ATOM 1886 C C . GLN A 1 228 ? -10.462 8.149 20.393 1.00 81.06 228 GLN A C 1
ATOM 1888 O O . GLN A 1 228 ? -11.599 7.753 20.642 1.00 81.06 228 GLN A O 1
ATOM 1893 N N . LYS A 1 229 ? -9.742 8.836 21.294 1.00 70.81 229 LYS A N 1
ATOM 1894 C CA . LYS A 1 229 ? -10.302 9.276 22.592 1.00 70.81 229 LYS A CA 1
AT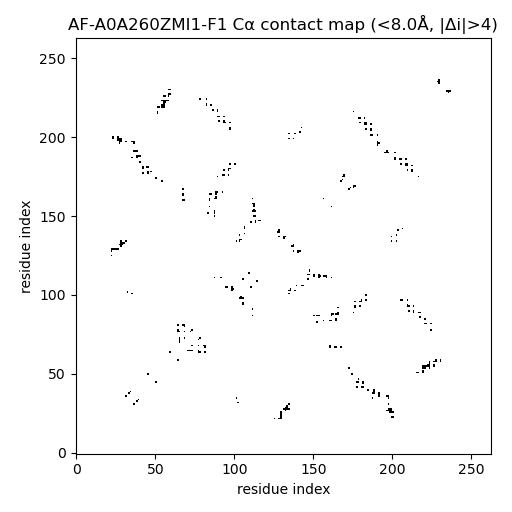OM 1895 C C . LYS A 1 229 ? -11.494 10.207 22.389 1.00 70.81 229 LYS A C 1
ATOM 1897 O O . LYS A 1 229 ? -12.524 10.064 23.030 1.00 70.81 229 LYS A O 1
ATOM 1902 N N . CYS A 1 230 ? -11.349 11.079 21.405 1.00 71.44 230 CYS A N 1
ATOM 1903 C CA . CYS A 1 230 ? -12.332 12.046 20.965 1.00 71.44 230 CYS A CA 1
ATOM 1904 C C . CYS A 1 230 ? -13.617 11.407 20.405 1.00 71.44 230 CYS A C 1
ATOM 1906 O O . CYS A 1 230 ? -14.730 11.890 20.585 1.00 71.44 230 CYS A O 1
ATOM 1908 N N . CYS A 1 231 ? -13.468 10.261 19.749 1.00 74.69 231 CYS A N 1
ATOM 1909 C CA . CYS A 1 231 ? -14.586 9.457 19.271 1.00 74.69 231 CYS A CA 1
ATOM 1910 C C . CYS A 1 231 ? -15.366 8.759 20.398 1.00 74.69 231 CYS A C 1
ATOM 1912 O O . CYS A 1 231 ? -16.502 8.334 20.185 1.00 74.69 231 CYS A O 1
ATOM 1914 N N . GLN A 1 232 ? -14.743 8.590 21.567 1.00 67.44 232 GLN A N 1
ATOM 1915 C CA . GLN A 1 232 ? -15.314 7.897 22.722 1.00 67.44 232 GLN A CA 1
ATOM 1916 C C . GLN A 1 232 ? -15.885 8.872 23.762 1.00 67.44 232 GLN A C 1
ATOM 1918 O O . GLN A 1 232 ? -16.830 8.501 24.455 1.00 67.44 232 GLN A O 1
ATOM 1923 N N . ASP A 1 233 ? -15.371 10.105 23.817 1.00 64.00 233 ASP A N 1
ATOM 1924 C CA . ASP A 1 233 ? -15.840 11.181 24.691 1.00 64.00 233 ASP A CA 1
ATOM 1925 C C . ASP A 1 233 ? -15.792 12.538 23.958 1.00 64.00 233 ASP A C 1
ATOM 1927 O O . ASP A 1 233 ? -14.730 12.977 23.513 1.00 64.00 233 ASP A O 1
ATOM 1931 N N . LYS A 1 234 ? -16.954 13.184 23.778 1.00 55.66 234 LYS A N 1
ATOM 1932 C CA . LYS A 1 234 ? -17.098 14.391 22.939 1.00 55.66 234 LYS A CA 1
ATOM 1933 C C . LYS A 1 234 ? -16.557 15.658 23.602 1.00 55.66 234 LYS A C 1
ATOM 1935 O O . LYS A 1 234 ? -16.107 16.554 22.887 1.00 55.66 234 LYS A O 1
ATOM 1940 N N . ASP A 1 235 ? -16.587 15.731 24.930 1.00 58.78 235 ASP A N 1
ATOM 1941 C CA . ASP A 1 235 ? -16.245 16.954 25.668 1.00 58.78 235 ASP A CA 1
ATOM 1942 C C . ASP A 1 235 ? -14.728 17.240 25.625 1.00 58.78 235 ASP A C 1
ATOM 1944 O O . ASP A 1 235 ? -14.306 18.396 25.558 1.00 58.78 235 ASP A O 1
ATOM 1948 N N . ASP A 1 236 ? -13.897 16.194 25.536 1.00 56.00 236 ASP A N 1
ATOM 1949 C CA . ASP A 1 236 ? -12.434 16.300 25.403 1.00 56.00 236 ASP A CA 1
ATOM 1950 C C . ASP A 1 236 ? -11.984 16.846 24.026 1.00 56.00 236 ASP A C 1
ATOM 1952 O O . ASP A 1 236 ? -10.876 17.379 23.884 1.00 56.00 236 ASP A O 1
ATOM 1956 N N . CYS A 1 237 ? -12.830 16.758 22.992 1.00 58.94 237 CYS A N 1
ATOM 1957 C CA . CYS A 1 237 ? -12.496 17.2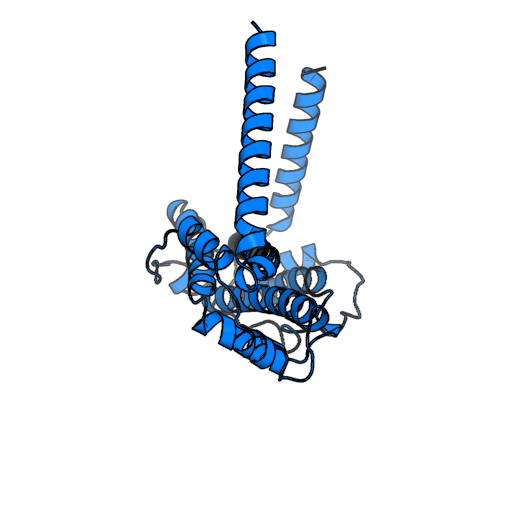34 21.644 1.00 58.94 237 CYS A CA 1
ATOM 1958 C C . CYS A 1 237 ? -12.602 18.730 21.478 1.00 58.94 237 CYS A C 1
ATOM 1960 O O . CYS A 1 237 ? -11.741 19.333 20.837 1.00 58.94 237 CYS A O 1
ATOM 1962 N N . GLU A 1 238 ? -13.639 19.331 22.053 1.00 58.81 238 GLU A N 1
ATOM 1963 C CA . GLU A 1 238 ? -13.817 20.777 21.984 1.00 58.81 238 GLU A CA 1
ATOM 1964 C C . GLU A 1 238 ? -12.638 21.493 22.658 1.00 58.81 238 GLU A C 1
ATOM 1966 O O . GLU A 1 238 ? -12.184 22.537 22.191 1.00 58.81 238 GLU A O 1
ATOM 1971 N N . GLU A 1 239 ? -12.074 20.899 23.713 1.00 61.94 239 GLU A N 1
ATOM 1972 C CA . GLU A 1 239 ? -10.856 21.372 24.374 1.00 61.94 239 GLU A CA 1
ATOM 1973 C C . GLU A 1 239 ? -9.622 21.259 23.457 1.00 61.94 239 GLU A C 1
ATOM 1975 O O . GLU A 1 239 ? -8.866 22.226 23.306 1.00 61.94 239 GLU A O 1
ATOM 1980 N N . LYS A 1 240 ? -9.426 20.109 22.794 1.00 61.53 240 LYS A N 1
ATOM 1981 C CA . LYS A 1 240 ? -8.286 19.866 21.889 1.00 61.53 240 LYS A CA 1
ATOM 1982 C C . LYS A 1 240 ? -8.332 20.763 20.647 1.00 61.53 240 LYS A C 1
ATOM 1984 O O . LYS A 1 240 ? -7.321 21.388 20.319 1.00 61.53 240 LYS A O 1
ATOM 1989 N N . GLU A 1 241 ? -9.491 20.892 20.003 1.00 63.59 241 GLU A N 1
ATOM 1990 C CA . GLU A 1 241 ? -9.690 21.793 18.860 1.00 63.59 241 GLU A CA 1
ATOM 1991 C C . GLU A 1 241 ? -9.482 23.262 19.258 1.00 63.59 241 GLU A C 1
ATOM 1993 O O . GLU A 1 241 ? -8.826 24.018 18.529 1.00 63.59 241 GLU A O 1
ATOM 1998 N N . ARG A 1 242 ? -9.958 23.676 20.447 1.00 63.88 242 ARG A N 1
ATOM 1999 C CA . ARG A 1 242 ? -9.661 25.009 21.004 1.00 63.88 242 ARG A CA 1
ATOM 2000 C C . ARG A 1 242 ? -8.158 25.222 21.171 1.00 63.88 242 ARG A C 1
ATOM 2002 O O . ARG A 1 242 ? -7.650 26.266 20.751 1.00 63.88 242 ARG A O 1
ATOM 2009 N N . MET A 1 243 ? -7.435 24.251 21.730 1.00 69.44 243 MET A N 1
ATOM 2010 C CA . MET A 1 243 ? -5.987 24.355 21.934 1.00 69.44 243 MET A CA 1
ATOM 2011 C C . MET A 1 243 ? -5.197 24.409 20.617 1.00 69.44 243 MET A C 1
ATOM 2013 O O . MET A 1 243 ? -4.274 25.221 20.492 1.00 69.44 243 MET A O 1
ATOM 2017 N N . GLU A 1 244 ? -5.554 23.610 19.609 1.00 74.19 244 GLU A N 1
ATOM 2018 C CA . GLU A 1 244 ? -4.899 23.644 18.293 1.00 74.19 244 GLU A CA 1
ATOM 2019 C C . GLU A 1 244 ? -5.154 24.956 17.545 1.00 74.19 244 GLU A C 1
ATOM 2021 O O . GLU A 1 244 ? -4.209 25.561 17.020 1.00 74.19 244 GLU A O 1
ATOM 2026 N N . MET A 1 245 ? -6.390 25.467 17.568 1.00 68.31 245 MET A N 1
ATOM 2027 C CA . MET A 1 245 ? -6.702 26.793 17.024 1.00 68.31 245 MET A CA 1
ATOM 2028 C C . MET A 1 245 ? -5.884 27.893 17.709 1.00 68.31 245 MET A C 1
ATOM 2030 O O . MET A 1 245 ? -5.370 28.801 17.047 1.00 68.31 245 MET A O 1
ATOM 2034 N N . GLN A 1 246 ? -5.707 27.808 19.027 1.00 70.44 246 GLN A N 1
ATOM 2035 C CA . GLN A 1 246 ? -4.941 28.784 19.798 1.00 70.44 246 GLN A CA 1
ATOM 2036 C C . GLN A 1 246 ? -3.435 28.698 19.496 1.00 70.44 246 GLN A C 1
ATOM 2038 O O . GLN A 1 246 ? -2.773 29.730 19.336 1.00 70.44 246 GLN A O 1
ATOM 2043 N N . LYS A 1 247 ? -2.893 27.489 19.315 1.00 77.00 247 LYS A N 1
ATOM 2044 C CA . LYS A 1 247 ? -1.500 27.256 18.902 1.00 77.00 247 LYS A CA 1
ATOM 2045 C C . LYS A 1 247 ? -1.222 27.796 17.497 1.00 77.00 247 LYS A C 1
ATOM 2047 O O . LYS A 1 247 ? -0.247 28.528 17.321 1.00 77.00 247 LYS A O 1
ATOM 2052 N N . ASN A 1 248 ? -2.096 27.529 16.526 1.00 72.19 248 ASN A N 1
ATOM 2053 C CA . ASN A 1 248 ? -1.972 28.068 15.165 1.00 72.19 248 ASN A CA 1
ATOM 2054 C C . ASN A 1 248 ? -2.080 29.596 15.135 1.00 72.19 248 ASN A C 1
ATOM 2056 O O . ASN A 1 248 ? -1.293 30.261 14.460 1.00 72.19 248 ASN A O 1
ATOM 2060 N N . LYS A 1 249 ? -2.987 30.180 15.926 1.00 73.50 249 LYS A N 1
ATOM 2061 C CA . LYS A 1 249 ? -3.077 31.639 16.093 1.00 73.50 249 LYS A CA 1
ATOM 2062 C C . LYS A 1 249 ? -1.777 32.229 16.649 1.00 73.50 249 LYS A C 1
ATOM 2064 O O . LYS A 1 249 ? -1.326 33.274 16.188 1.00 73.50 249 LYS A O 1
ATOM 2069 N N . THR A 1 250 ? -1.149 31.543 17.600 1.00 78.12 250 THR A N 1
ATOM 2070 C CA . THR A 1 250 ? 0.110 31.979 18.226 1.00 78.12 250 THR A CA 1
ATOM 2071 C C . THR A 1 250 ? 1.281 31.910 17.242 1.00 78.12 250 THR A C 1
ATOM 2073 O O . THR A 1 250 ? 2.050 32.866 17.137 1.00 78.12 250 THR A O 1
ATOM 2076 N N . TRP A 1 251 ? 1.376 30.833 16.459 1.00 69.69 251 TRP A N 1
ATOM 2077 C CA . TRP A 1 251 ? 2.373 30.687 15.393 1.00 69.69 251 TRP A CA 1
ATOM 2078 C C . TRP A 1 251 ? 2.229 31.737 14.292 1.00 69.69 251 TRP A C 1
ATOM 2080 O O . TRP A 1 251 ? 3.222 32.346 13.894 1.00 69.69 251 TRP A O 1
ATOM 2090 N N . ASN A 1 252 ? 1.003 32.013 13.847 1.00 72.62 252 ASN A N 1
ATOM 2091 C CA . ASN A 1 252 ? 0.743 33.041 12.840 1.00 72.62 252 ASN A CA 1
ATOM 2092 C C . ASN A 1 252 ? 1.090 34.448 13.348 1.00 72.62 252 ASN A C 1
ATOM 2094 O O . ASN A 1 252 ? 1.641 35.253 12.598 1.00 72.62 252 ASN A O 1
ATOM 2098 N N . ASN A 1 253 ? 0.850 34.732 14.631 1.00 75.12 253 ASN A N 1
ATOM 2099 C CA . ASN A 1 253 ? 1.257 35.993 15.252 1.00 75.12 253 ASN A CA 1
ATOM 2100 C C . ASN A 1 253 ? 2.787 36.131 15.336 1.00 75.12 253 ASN A C 1
ATOM 2102 O O . ASN A 1 253 ? 3.319 37.202 15.049 1.00 75.12 253 ASN A O 1
ATOM 2106 N N . LEU A 1 254 ? 3.502 35.055 15.684 1.00 69.50 254 LEU A N 1
ATOM 2107 C CA . LEU A 1 254 ? 4.971 35.023 15.700 1.00 69.50 254 LEU A CA 1
ATOM 2108 C C . LEU A 1 254 ? 5.564 35.222 14.300 1.00 69.50 254 LEU A C 1
ATOM 2110 O O . LEU A 1 254 ? 6.487 36.016 14.131 1.00 69.50 254 LEU A O 1
ATOM 2114 N N . LEU A 1 255 ? 5.011 34.551 13.287 1.00 68.31 255 LEU A N 1
ATOM 2115 C CA . LEU A 1 255 ? 5.401 34.740 11.888 1.00 68.31 255 LEU A CA 1
ATOM 2116 C C . LEU A 1 255 ? 5.142 36.177 11.424 1.00 68.31 255 LEU A C 1
ATOM 2118 O O . LEU A 1 255 ? 6.017 36.784 10.811 1.00 68.31 255 LEU A O 1
ATOM 2122 N N . GLY A 1 256 ? 3.985 36.744 11.774 1.00 68.31 256 GLY A N 1
ATOM 2123 C CA . GLY A 1 256 ? 3.664 38.145 11.512 1.00 68.31 256 GLY A CA 1
ATOM 2124 C C . GLY A 1 256 ? 4.693 39.097 12.120 1.00 68.31 256 GLY A C 1
ATOM 2125 O O . GLY A 1 256 ? 5.193 39.969 11.415 1.00 68.31 256 GLY A O 1
ATOM 2126 N N . PHE A 1 257 ? 5.071 38.880 13.383 1.00 67.38 257 PHE A N 1
ATOM 2127 C CA . PHE A 1 257 ? 6.068 39.687 14.094 1.00 67.38 257 PHE A CA 1
ATOM 2128 C C . PHE A 1 257 ? 7.464 39.609 13.455 1.00 67.38 257 PHE A C 1
ATOM 2130 O O . PHE A 1 257 ? 8.138 40.625 13.302 1.00 67.38 257 PHE A O 1
ATOM 2137 N N . LEU A 1 258 ? 7.886 38.416 13.026 1.00 62.22 258 LEU A N 1
ATOM 2138 C CA . LEU A 1 258 ? 9.175 38.204 12.353 1.00 62.22 258 LEU A CA 1
ATOM 2139 C C . LEU A 1 258 ? 9.235 38.836 10.953 1.00 62.22 258 LEU A C 1
ATOM 2141 O O . LEU A 1 258 ? 10.318 39.177 10.473 1.00 62.22 258 LEU A O 1
ATOM 2145 N N . ILE A 1 259 ? 8.086 38.988 10.288 1.00 68.31 259 ILE A N 1
ATOM 2146 C CA . ILE A 1 259 ? 7.978 39.639 8.977 1.00 68.31 259 ILE A CA 1
ATOM 2147 C C . ILE A 1 259 ? 7.999 41.167 9.125 1.00 68.31 259 ILE A C 1
ATOM 2149 O O . ILE A 1 259 ? 8.670 41.841 8.342 1.00 68.31 259 ILE A O 1
ATOM 2153 N N . THR A 1 260 ? 7.315 41.733 10.124 1.00 65.00 260 THR A N 1
ATOM 2154 C CA . THR A 1 260 ? 7.327 43.185 10.379 1.00 65.00 260 THR A CA 1
ATOM 2155 C C . THR A 1 260 ? 8.623 43.681 11.008 1.00 65.00 260 THR A C 1
ATOM 2157 O O . THR A 1 260 ? 9.006 44.810 10.724 1.00 65.00 260 THR A O 1
ATOM 2160 N N . SER A 1 261 ? 9.347 42.865 11.782 1.00 56.78 261 SER A N 1
ATOM 2161 C CA . SER A 1 261 ? 10.633 43.262 12.383 1.00 56.78 261 SER A CA 1
ATOM 2162 C C . SER A 1 261 ? 11.823 43.256 11.408 1.00 56.78 261 SER A C 1
ATOM 2164 O O . SER A 1 261 ? 12.950 43.518 11.822 1.00 56.78 261 SER A O 1
ATOM 2166 N N . ARG A 1 262 ? 11.608 42.873 10.140 1.00 52.25 262 ARG A N 1
ATOM 2167 C CA . ARG A 1 262 ? 12.625 42.830 9.069 1.00 52.25 262 ARG A CA 1
ATOM 2168 C C . ARG A 1 262 ? 12.475 43.949 8.024 1.00 52.25 262 ARG A C 1
ATOM 2170 O O . ARG A 1 262 ? 13.213 43.935 7.040 1.00 52.25 262 ARG A O 1
ATOM 2177 N N . LYS A 1 263 ? 11.539 44.882 8.217 1.00 47.25 263 LYS A N 1
ATOM 2178 C CA . LYS A 1 263 ? 11.435 46.144 7.466 1.00 47.25 263 LYS A CA 1
ATOM 2179 C C . LYS A 1 263 ? 12.016 47.282 8.291 1.00 47.25 263 LYS A C 1
ATOM 2181 O O . LYS A 1 263 ? 12.602 48.184 7.660 1.00 47.25 263 LYS A O 1
#